Protein AF-A0A559IEJ9-F1 (afdb_monomer_lite)

Sequence (197 aa):
MLEGIHFAYDGVYSVDMGLLNCQVDGGMFEETFLPTRSITEAKISGRDKPYFQSLDVEPLRFGLTFAFEHGYTEKLLRDVARWLYQPYYKPFYTIDNPNRVFYCMAEGDSQLFHNGIKQGYITVTMRCDSPYSYTQKTLKEDMKFDSTKLTKTGAENTFNSGMGSMQNIEIINGAMGVRRKATNWTQYAGQKWSDII

Secondary structure (DSSP, 8-state):
----S-EEETTEEGGGGTEEE---SSSPPP---S--EEEEEE--TT-SSPEEEEEEEPPPEEEEEEEETT---HHHHHHHHHHH--SS-EEEEETT-TT-BEEEEE-S--EEEE-SSS-EEEEEEEEESSSSPBPP----S------------TT-----SSS----SEEEETTEEEE------GGGGTT--GGGT-

Organism: NCBI:txid3020863

Radius of gyration: 35.2 Å; chains: 1; bounding box: 53×67×103 Å

pLDDT: mean 79.32, std 14.13, range [45.34, 94.56]

Structure (mmCIF, N/CA/C/O backbone):
data_AF-A0A559IEJ9-F1
#
_entry.id   AF-A0A559IEJ9-F1
#
loop_
_atom_site.group_PDB
_atom_site.id
_atom_site.type_symbol
_atom_site.label_atom_id
_atom_site.label_alt_id
_atom_site.label_comp_id
_atom_site.label_asym_id
_atom_site.label_entity_id
_atom_site.label_seq_id
_atom_site.pdbx_PDB_ins_code
_atom_site.Cartn_x
_atom_site.Cartn_y
_atom_site.Cartn_z
_atom_site.occupancy
_atom_site.B_iso_or_equiv
_atom_site.auth_seq_id
_atom_site.auth_comp_id
_atom_site.auth_asym_id
_atom_site.auth_atom_id
_atom_site.pdbx_PDB_model_num
ATOM 1 N N . MET A 1 1 ? 4.541 5.839 4.658 1.00 56.75 1 MET A N 1
ATOM 2 C CA . MET A 1 1 ? 4.271 4.679 3.768 1.00 56.75 1 MET A CA 1
ATOM 3 C C . MET A 1 1 ? 4.933 4.847 2.406 1.00 56.75 1 MET A C 1
ATOM 5 O O . MET A 1 1 ? 5.289 3.842 1.813 1.00 56.75 1 MET A O 1
ATOM 9 N N . LEU A 1 2 ? 5.138 6.084 1.938 1.00 61.50 2 LEU A N 1
ATOM 10 C CA . LEU A 1 2 ? 5.776 6.397 0.652 1.00 61.50 2 LEU A CA 1
ATOM 11 C C . LEU A 1 2 ? 7.262 6.790 0.750 1.00 61.50 2 LEU A C 1
ATOM 13 O O . LEU A 1 2 ? 7.882 7.033 -0.275 1.00 61.50 2 LEU A O 1
ATOM 17 N N . GLU A 1 3 ? 7.838 6.837 1.954 1.00 63.69 3 GLU A N 1
ATOM 18 C CA . GLU A 1 3 ? 9.195 7.370 2.188 1.00 63.69 3 GLU A CA 1
ATOM 19 C C . GLU A 1 3 ? 10.324 6.510 1.592 1.00 63.69 3 GLU A C 1
ATOM 21 O O . GLU A 1 3 ? 11.436 7.000 1.414 1.00 63.69 3 GLU A O 1
ATOM 26 N N . GLY A 1 4 ? 10.022 5.260 1.225 1.00 72.25 4 GLY A N 1
ATOM 27 C CA . GLY A 1 4 ? 10.988 4.356 0.612 1.00 72.25 4 GLY A CA 1
ATOM 28 C C . GLY A 1 4 ? 10.990 4.420 -0.901 1.00 72.25 4 GLY A C 1
ATOM 29 O O . GLY A 1 4 ? 9.953 4.235 -1.540 1.00 72.25 4 GLY A O 1
ATOM 30 N N . ILE A 1 5 ? 12.190 4.592 -1.461 1.00 83.31 5 ILE A N 1
ATOM 31 C CA . ILE A 1 5 ? 12.476 4.531 -2.905 1.00 83.31 5 ILE A CA 1
ATOM 32 C C . ILE A 1 5 ? 12.100 3.154 -3.470 1.00 83.31 5 ILE A C 1
ATOM 34 O O . ILE A 1 5 ? 11.669 3.023 -4.617 1.00 83.31 5 ILE A O 1
ATOM 38 N N . HIS A 1 6 ? 12.234 2.118 -2.645 1.00 89.88 6 HIS A N 1
ATOM 39 C CA . HIS A 1 6 ? 11.996 0.739 -3.026 1.00 89.88 6 HIS A CA 1
ATOM 40 C C . HIS A 1 6 ? 10.891 0.112 -2.180 1.00 89.88 6 HIS A C 1
ATOM 42 O O . HIS A 1 6 ? 10.767 0.344 -0.971 1.00 89.88 6 HIS A O 1
ATOM 48 N N . PHE A 1 7 ? 10.108 -0.740 -2.828 1.00 91.00 7 PHE A N 1
ATOM 49 C CA . PHE A 1 7 ? 9.018 -1.478 -2.207 1.00 91.00 7 PHE A CA 1
ATOM 50 C C . PHE A 1 7 ? 9.029 -2.931 -2.663 1.00 91.00 7 PHE A C 1
ATOM 52 O O . PHE A 1 7 ? 9.676 -3.286 -3.646 1.00 91.00 7 PHE A O 1
ATOM 59 N N . ALA A 1 8 ? 8.308 -3.773 -1.938 1.00 91.69 8 ALA A N 1
ATOM 60 C CA . ALA A 1 8 ? 8.045 -5.144 -2.327 1.00 91.69 8 ALA A CA 1
ATOM 61 C C . ALA A 1 8 ? 6.539 -5.351 -2.476 1.00 91.69 8 ALA A C 1
ATOM 63 O O . ALA A 1 8 ? 5.757 -4.873 -1.650 1.00 91.69 8 ALA A O 1
ATOM 64 N N . TYR A 1 9 ? 6.142 -6.075 -3.520 1.00 92.81 9 TYR A N 1
ATOM 65 C CA . TYR A 1 9 ? 4.761 -6.481 -3.764 1.00 92.81 9 TYR A CA 1
ATOM 66 C C . TYR A 1 9 ? 4.720 -7.943 -4.211 1.00 92.81 9 TYR A C 1
ATOM 68 O O . TYR A 1 9 ? 5.500 -8.372 -5.060 1.00 92.81 9 TYR A O 1
ATOM 76 N N . ASP A 1 10 ? 3.841 -8.732 -3.595 1.00 92.44 10 ASP A N 1
ATOM 77 C CA . ASP A 1 10 ? 3.750 -10.184 -3.815 1.00 92.44 10 ASP A CA 1
ATOM 78 C C . ASP A 1 10 ? 5.091 -10.929 -3.632 1.00 92.44 10 ASP A C 1
ATOM 80 O O . ASP A 1 10 ? 5.384 -11.909 -4.311 1.00 92.44 10 ASP A O 1
ATOM 84 N N . GLY A 1 11 ? 5.941 -10.432 -2.726 1.00 89.12 11 GLY A N 1
ATOM 85 C CA . GLY A 1 11 ? 7.267 -10.998 -2.453 1.00 89.12 11 GLY A CA 1
ATOM 86 C 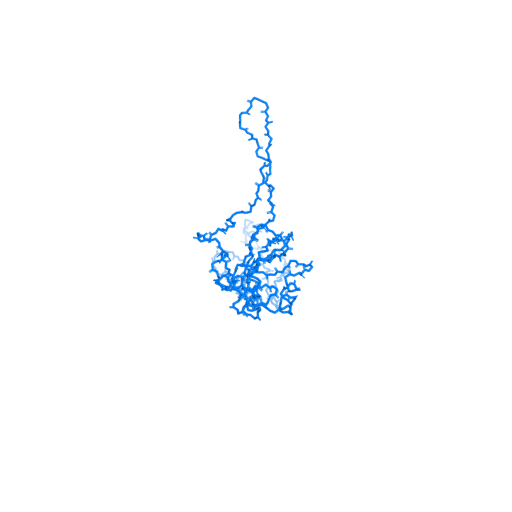C . GLY A 1 11 ? 8.350 -10.670 -3.489 1.00 89.12 11 GLY A C 1
ATOM 87 O O . GLY A 1 11 ? 9.478 -11.124 -3.325 1.00 89.12 11 GLY A O 1
ATOM 88 N N . VAL A 1 12 ? 8.040 -9.877 -4.518 1.00 91.50 12 VAL A N 1
ATOM 89 C CA . VAL A 1 12 ? 9.009 -9.398 -5.516 1.00 91.50 12 VAL A CA 1
ATOM 90 C C . VAL A 1 12 ? 9.398 -7.958 -5.196 1.00 91.50 12 VAL A C 1
ATOM 92 O O . VAL A 1 12 ? 8.537 -7.142 -4.855 1.00 91.50 12 VAL A O 1
ATOM 95 N N . TYR A 1 13 ? 10.686 -7.635 -5.303 1.00 91.56 13 TYR A N 1
ATOM 96 C CA . TYR A 1 13 ? 11.189 -6.289 -5.048 1.00 91.56 13 TYR A CA 1
ATOM 97 C C . TYR A 1 13 ? 11.058 -5.404 -6.289 1.00 91.56 13 TYR A C 1
ATOM 99 O O . TYR A 1 13 ? 11.269 -5.840 -7.418 1.00 91.56 13 TYR A O 1
ATOM 107 N N . SER A 1 14 ? 10.766 -4.120 -6.079 1.00 90.44 14 SER A N 1
ATOM 108 C CA . SER A 1 14 ? 10.659 -3.134 -7.158 1.00 90.44 14 SER A CA 1
ATOM 109 C C . SER A 1 14 ? 11.980 -2.970 -7.921 1.00 90.44 14 SER A C 1
ATOM 111 O O . SER A 1 14 ? 11.962 -2.732 -9.126 1.00 90.44 14 SER A O 1
ATOM 113 N N . VAL A 1 15 ? 13.116 -3.173 -7.242 1.00 90.19 15 VAL A N 1
ATOM 114 C CA . VAL A 1 15 ? 14.472 -3.150 -7.822 1.00 90.19 15 VAL A CA 1
ATOM 115 C C . VAL A 1 15 ? 14.633 -4.205 -8.916 1.00 90.19 15 VAL A C 1
ATOM 117 O O . VAL A 1 15 ? 15.174 -3.901 -9.976 1.00 90.19 15 VAL A O 1
ATOM 120 N N . ASP A 1 16 ? 14.092 -5.410 -8.713 1.00 88.69 16 ASP A N 1
ATOM 121 C CA . ASP A 1 16 ? 14.178 -6.505 -9.691 1.00 88.69 16 ASP A CA 1
ATOM 122 C C . ASP A 1 16 ? 13.414 -6.176 -10.986 1.00 88.69 16 ASP A C 1
ATOM 124 O O . ASP A 1 16 ? 13.728 -6.689 -12.059 1.00 88.69 16 ASP A O 1
ATOM 128 N N . MET A 1 17 ? 12.422 -5.286 -10.888 1.00 86.56 17 MET A N 1
ATOM 129 C CA . MET A 1 17 ? 11.612 -4.791 -12.003 1.00 86.56 17 MET A CA 1
ATOM 130 C C . MET A 1 17 ? 12.124 -3.454 -12.574 1.00 86.56 17 MET A C 1
ATOM 132 O O . MET A 1 17 ? 11.539 -2.938 -13.528 1.00 86.56 17 MET A O 1
ATOM 136 N N . GLY A 1 18 ? 13.196 -2.881 -12.011 1.00 88.19 18 GLY A N 1
ATOM 137 C CA . GLY A 1 18 ? 13.731 -1.571 -12.403 1.00 88.19 18 GLY A CA 1
ATOM 138 C C . GLY A 1 18 ? 12.799 -0.399 -12.071 1.00 88.19 18 GLY A C 1
ATOM 139 O O . GLY A 1 18 ? 12.749 0.582 -12.819 1.00 88.19 18 GLY A O 1
ATOM 140 N N . LEU A 1 19 ? 12.019 -0.528 -10.993 1.00 89.81 19 LEU A N 1
ATOM 141 C CA . LEU A 1 19 ? 11.004 0.432 -10.567 1.00 89.81 19 LEU A CA 1
ATOM 142 C C . LEU A 1 19 ? 11.428 1.194 -9.308 1.00 89.81 19 LEU A C 1
ATOM 144 O O . LEU A 1 19 ? 11.836 0.606 -8.297 1.00 89.81 19 LEU A O 1
ATOM 148 N N . LEU A 1 20 ? 11.221 2.507 -9.355 1.00 88.50 20 LEU A N 1
ATOM 149 C CA . LEU A 1 20 ? 11.443 3.436 -8.255 1.00 88.50 20 LEU A CA 1
ATOM 150 C C . LEU A 1 20 ? 10.112 4.049 -7.841 1.00 88.50 20 LEU A C 1
ATOM 152 O O . LEU A 1 20 ? 9.389 4.581 -8.681 1.00 88.50 20 LEU A O 1
ATOM 156 N N . ASN A 1 21 ? 9.796 3.997 -6.551 1.00 87.88 21 ASN A N 1
ATOM 157 C CA . ASN A 1 21 ? 8.689 4.755 -5.989 1.00 87.88 21 ASN A CA 1
ATOM 158 C C . ASN A 1 21 ? 9.045 6.244 -6.024 1.00 87.88 21 ASN A C 1
ATOM 160 O O . ASN A 1 21 ? 10.111 6.646 -5.553 1.00 87.88 21 ASN A O 1
ATOM 164 N N . CYS A 1 22 ? 8.174 7.054 -6.613 1.00 83.88 22 CYS A N 1
ATOM 165 C CA . CYS A 1 22 ? 8.430 8.472 -6.809 1.00 83.88 22 CYS A CA 1
ATOM 166 C C . CYS A 1 22 ? 7.153 9.288 -6.650 1.00 83.88 22 CYS A C 1
ATOM 168 O O . CYS A 1 22 ? 6.066 8.866 -7.043 1.00 83.88 22 CYS A O 1
ATOM 170 N N . GLN A 1 23 ? 7.310 10.509 -6.155 1.00 79.75 23 GLN A N 1
ATOM 171 C CA . GLN A 1 23 ? 6.268 11.518 -6.198 1.00 79.75 23 GLN A CA 1
ATOM 172 C C . GLN A 1 23 ? 6.561 12.482 -7.345 1.00 79.75 23 GLN A C 1
ATOM 174 O O . GLN A 1 23 ? 7.686 12.955 -7.494 1.00 79.75 23 GLN A O 1
ATOM 179 N N . VAL A 1 24 ? 5.557 12.722 -8.185 1.00 72.81 24 VAL A N 1
ATOM 180 C CA . VAL A 1 24 ? 5.702 13.553 -9.391 1.00 72.81 24 VAL A CA 1
ATOM 181 C C . VAL A 1 24 ? 5.430 15.026 -9.088 1.00 72.81 24 VAL A C 1
ATOM 183 O O . VAL A 1 24 ? 6.019 15.903 -9.717 1.00 72.81 24 VAL A O 1
ATOM 186 N N . ASP A 1 25 ? 4.592 15.305 -8.090 1.00 73.56 25 ASP A N 1
ATOM 187 C CA . ASP A 1 25 ? 4.348 16.666 -7.631 1.00 73.56 25 ASP A CA 1
ATOM 188 C C . ASP A 1 25 ? 5.532 17.165 -6.797 1.00 73.56 25 ASP A C 1
ATOM 190 O O . ASP A 1 25 ? 5.981 16.490 -5.872 1.00 73.56 25 ASP A O 1
ATOM 194 N N . GLY A 1 26 ? 6.032 18.366 -7.108 1.00 61.47 26 GLY A N 1
ATOM 195 C CA . GLY A 1 26 ? 7.193 18.997 -6.457 1.00 61.47 26 GLY A CA 1
ATOM 196 C C . GLY A 1 26 ? 6.955 19.470 -5.015 1.00 61.47 26 GLY A C 1
ATOM 197 O O . GLY A 1 26 ? 7.527 20.476 -4.598 1.00 61.47 26 GLY A O 1
ATOM 198 N N . GLY A 1 27 ? 6.070 18.794 -4.284 1.00 72.56 27 GLY A N 1
ATOM 199 C CA . GLY A 1 27 ? 5.671 19.095 -2.916 1.00 72.56 27 GLY A CA 1
ATOM 200 C C . GLY A 1 27 ? 6.170 18.066 -1.902 1.00 72.56 27 GLY A C 1
ATOM 201 O O . GLY A 1 27 ? 7.054 17.258 -2.170 1.00 72.56 27 GLY A O 1
ATOM 202 N N . MET A 1 28 ? 5.597 18.125 -0.701 1.00 73.06 28 MET A N 1
ATOM 203 C CA . MET A 1 28 ? 5.828 17.129 0.349 1.00 73.06 28 MET A CA 1
ATOM 204 C C . MET A 1 28 ? 5.053 15.841 0.046 1.00 73.06 28 MET A C 1
ATOM 206 O O . MET A 1 28 ? 4.028 15.887 -0.636 1.00 73.06 28 MET A O 1
ATOM 210 N N . PHE A 1 29 ? 5.503 14.715 0.606 1.00 72.06 29 PHE A N 1
ATOM 211 C CA . PHE A 1 29 ? 4.780 13.444 0.540 1.0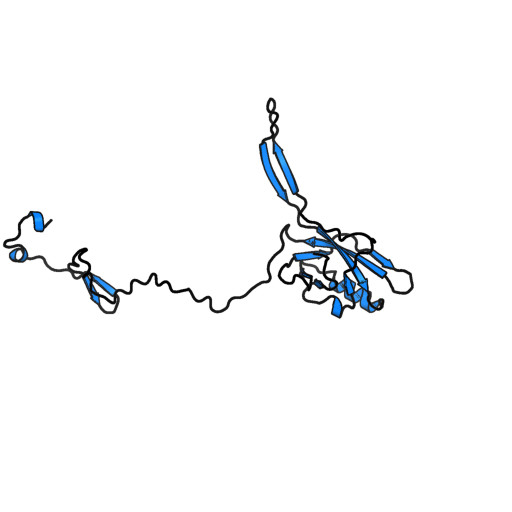0 72.06 29 PHE A CA 1
ATOM 212 C C . PHE A 1 29 ? 3.380 13.570 1.132 1.00 72.06 29 PHE A C 1
ATOM 214 O O . PHE A 1 29 ? 3.214 13.869 2.314 1.00 72.06 29 PHE A O 1
ATOM 221 N N . GLU A 1 30 ? 2.378 13.329 0.291 1.00 72.38 30 GLU A N 1
ATOM 222 C CA . GLU A 1 30 ? 0.990 13.210 0.711 1.00 72.38 30 GLU A CA 1
ATOM 223 C C . GLU A 1 30 ? 0.673 11.730 0.918 1.00 72.38 30 GLU A C 1
ATOM 225 O O . GLU A 1 30 ? 0.844 10.906 0.019 1.00 72.38 30 GLU A O 1
ATOM 230 N N . GLU A 1 31 ? 0.232 11.377 2.123 1.00 76.56 31 GLU A N 1
ATOM 231 C CA . GLU A 1 31 ? -0.162 10.012 2.446 1.00 76.56 31 GLU A CA 1
ATOM 232 C C . GLU A 1 31 ? -1.477 9.960 3.218 1.00 76.56 31 GLU A C 1
ATOM 234 O O . GLU A 1 31 ? -1.814 10.838 4.016 1.00 76.56 31 GLU A O 1
ATOM 239 N N . THR A 1 32 ? -2.227 8.882 3.000 1.00 78.44 32 THR A N 1
ATOM 240 C CA . THR A 1 32 ? -3.460 8.616 3.736 1.00 78.44 32 THR A CA 1
ATOM 241 C C . THR A 1 32 ? -3.126 8.233 5.179 1.00 78.44 32 THR A C 1
ATOM 243 O O . THR A 1 32 ? -2.692 7.115 5.456 1.00 78.44 32 THR A O 1
ATOM 246 N N . PHE A 1 33 ?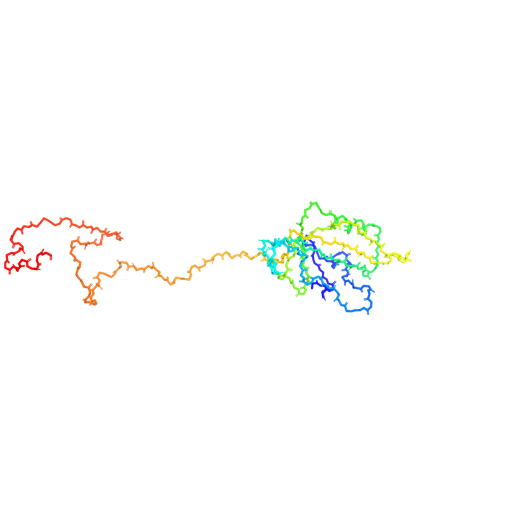 -3.339 9.166 6.111 1.00 78.62 33 PHE A N 1
ATOM 247 C CA . PHE A 1 33 ? -3.043 8.955 7.532 1.00 78.62 33 PHE A CA 1
ATOM 248 C C . PHE A 1 33 ? -4.070 8.053 8.234 1.00 78.62 33 PHE A C 1
ATOM 250 O O . PHE A 1 33 ? -3.708 7.211 9.056 1.00 78.62 33 PHE A O 1
ATOM 257 N N . LEU A 1 34 ? -5.356 8.216 7.906 1.00 83.62 34 LEU A N 1
ATOM 258 C CA . LEU A 1 34 ? -6.455 7.433 8.469 1.00 83.62 34 LEU A CA 1
ATOM 259 C C . LEU A 1 34 ? -7.374 6.909 7.361 1.00 83.62 34 LEU A C 1
ATOM 261 O O . LEU A 1 34 ? -7.584 7.608 6.370 1.00 83.62 34 LEU A O 1
ATOM 265 N N . PRO A 1 35 ? -7.953 5.710 7.541 1.00 85.12 35 PRO A N 1
ATOM 266 C CA . PRO A 1 35 ? -8.975 5.197 6.641 1.00 85.12 35 PRO A CA 1
ATOM 267 C C . PRO A 1 35 ? -10.228 6.079 6.694 1.00 85.12 35 PRO A C 1
ATOM 269 O O . PRO A 1 35 ? -10.570 6.648 7.740 1.00 85.12 35 PRO A O 1
ATOM 272 N N . THR A 1 36 ? -10.939 6.154 5.572 1.00 86.56 36 THR A N 1
ATOM 273 C CA . THR A 1 36 ? -12.243 6.815 5.498 1.00 86.56 36 THR A CA 1
ATOM 274 C C . THR A 1 36 ? -13.220 6.121 6.441 1.00 86.56 36 THR A C 1
ATOM 276 O O . THR A 1 36 ? -13.328 4.894 6.459 1.00 86.56 36 THR A O 1
ATOM 279 N N . ARG A 1 37 ? -13.929 6.908 7.252 1.00 89.56 37 ARG A N 1
ATOM 280 C CA . ARG A 1 37 ? -14.923 6.403 8.199 1.00 89.56 37 ARG A CA 1
ATOM 281 C C . ARG A 1 37 ? -16.161 7.288 8.195 1.00 89.56 37 ARG A C 1
ATOM 283 O O . ARG A 1 37 ? -16.034 8.510 8.275 1.00 89.56 37 ARG A O 1
ATOM 290 N N . SER A 1 38 ? -17.338 6.681 8.143 1.00 90.56 38 SER A N 1
ATOM 291 C CA . SER A 1 38 ? -18.619 7.362 8.323 1.00 90.56 38 SER A CA 1
ATOM 292 C C . SER A 1 38 ? -19.174 7.082 9.712 1.00 90.56 38 SER A C 1
ATOM 294 O O . SER A 1 38 ? -19.106 5.963 10.221 1.00 90.56 38 SER A O 1
ATOM 296 N N . ILE A 1 39 ? -19.702 8.128 10.344 1.00 92.00 39 ILE A N 1
ATOM 297 C CA . ILE A 1 39 ? -20.326 8.039 11.661 1.00 92.00 39 ILE A CA 1
ATOM 298 C C . ILE A 1 39 ? -21.828 7.900 11.451 1.00 92.00 39 ILE A C 1
ATOM 300 O O . ILE A 1 39 ? -22.451 8.759 10.826 1.00 92.00 39 ILE A O 1
ATOM 304 N N . THR A 1 40 ? -22.401 6.841 12.004 1.00 91.12 40 THR A N 1
ATOM 305 C CA . THR A 1 40 ? -23.841 6.607 11.981 1.00 91.12 40 THR A CA 1
ATOM 306 C C . THR A 1 40 ? -24.416 7.069 13.315 1.00 91.12 40 THR A C 1
ATOM 308 O O . THR A 1 40 ? -24.077 6.536 14.376 1.00 91.12 40 THR A O 1
ATOM 311 N N . GLU A 1 41 ? -25.262 8.101 13.278 1.00 93.88 41 GLU A N 1
ATOM 312 C CA . GLU A 1 41 ? -25.850 8.725 14.467 1.00 93.88 41 GLU A CA 1
ATOM 313 C C . GLU A 1 41 ? -27.365 8.896 14.330 1.00 93.88 41 GLU A C 1
ATOM 315 O O . GLU A 1 41 ? -27.884 9.191 13.254 1.00 93.88 41 GLU A O 1
ATOM 320 N N . ALA A 1 42 ? -28.081 8.780 15.450 1.00 91.56 42 ALA A N 1
ATOM 321 C CA . ALA A 1 42 ? -29.509 9.069 15.523 1.00 91.56 42 ALA A CA 1
ATOM 322 C C . ALA A 1 42 ? -29.772 10.388 16.253 1.00 91.56 42 ALA A C 1
ATOM 324 O O . ALA A 1 42 ? -29.388 10.574 17.413 1.00 91.56 42 ALA A O 1
ATOM 325 N N . LYS A 1 43 ? -30.493 11.296 15.588 1.00 91.88 43 LYS A N 1
ATOM 326 C CA . LYS A 1 43 ? -30.978 12.546 16.178 1.00 91.88 43 LYS A CA 1
ATOM 327 C C . LYS A 1 43 ? -32.437 12.393 16.609 1.00 91.88 43 LYS A C 1
ATOM 329 O O . LYS A 1 43 ? -33.273 11.951 15.828 1.00 91.88 43 LYS A O 1
ATOM 334 N N . ILE A 1 44 ? -32.737 12.781 17.847 1.00 91.00 44 ILE A N 1
ATOM 335 C CA . ILE A 1 44 ? -34.093 12.760 18.414 1.00 91.00 44 ILE A CA 1
ATOM 336 C C . ILE A 1 44 ? -34.576 14.204 18.574 1.00 91.00 44 ILE A C 1
ATOM 338 O O . ILE A 1 44 ? -33.797 15.085 18.943 1.00 91.00 44 ILE A O 1
ATOM 342 N N . SER A 1 45 ? -35.857 14.453 18.291 1.00 88.44 45 SER A N 1
ATOM 343 C CA . SER A 1 45 ? -36.461 15.780 18.452 1.00 88.44 45 SER A CA 1
ATOM 344 C C . SER A 1 45 ? -36.374 16.261 19.905 1.00 88.44 45 SER A C 1
ATOM 346 O O . SER A 1 45 ? -36.586 15.487 20.836 1.00 88.44 45 SER A O 1
ATOM 348 N N . GLY A 1 46 ? -36.046 17.539 20.097 1.00 88.94 46 GLY A N 1
ATOM 349 C CA . GLY A 1 46 ? -35.874 18.150 21.420 1.00 88.94 46 GLY A CA 1
ATOM 350 C C . GLY A 1 46 ? -34.498 17.945 22.062 1.00 88.94 46 GLY A C 1
ATOM 351 O O . GLY A 1 46 ? -34.280 18.426 23.172 1.00 88.94 46 GLY A O 1
ATOM 352 N N . ARG A 1 47 ? -33.556 17.269 21.388 1.00 86.06 47 ARG A N 1
ATOM 353 C CA . ARG A 1 47 ? -32.175 17.119 21.863 1.00 86.06 47 ARG A CA 1
ATOM 354 C C . ARG A 1 47 ? -31.173 17.556 20.799 1.00 86.06 47 ARG A C 1
ATOM 356 O O . ARG A 1 47 ? -31.152 17.018 19.695 1.00 86.06 47 ARG A O 1
ATOM 363 N N . ASP A 1 48 ? -30.287 18.473 21.173 1.00 89.56 48 ASP A N 1
ATOM 364 C CA . ASP A 1 48 ? -29.269 18.995 20.255 1.00 89.56 48 ASP A CA 1
ATOM 365 C C . ASP A 1 48 ? -28.116 18.015 20.023 1.00 89.56 48 ASP A C 1
ATOM 367 O O . ASP A 1 48 ? -27.545 17.982 18.934 1.00 89.56 48 ASP A O 1
ATOM 371 N N . LYS A 1 49 ? -27.795 17.176 21.020 1.00 92.62 49 LYS A N 1
ATOM 372 C CA . LYS A 1 49 ? -26.730 16.171 20.920 1.00 92.62 49 LYS A CA 1
ATOM 373 C C . LYS A 1 49 ? -27.264 14.840 20.360 1.00 92.62 49 LYS A C 1
ATOM 375 O O . LYS A 1 49 ? -28.069 14.194 21.047 1.00 92.62 49 LYS A O 1
ATOM 380 N N . PRO A 1 50 ? -26.805 14.403 19.173 1.00 91.19 50 PRO A N 1
ATOM 381 C CA . PRO A 1 50 ? -27.177 13.113 18.601 1.00 91.19 50 PRO A CA 1
ATOM 382 C C . PRO A 1 50 ? -26.581 11.940 19.397 1.00 91.19 50 PRO A C 1
ATOM 384 O O . PRO A 1 50 ? -25.642 12.097 20.184 1.00 91.19 50 PRO A O 1
ATOM 387 N N . TYR A 1 51 ? -27.166 10.755 19.223 1.00 91.62 51 TYR A N 1
ATOM 388 C CA . TYR A 1 51 ? -26.675 9.506 19.798 1.00 91.62 51 TYR A CA 1
ATOM 389 C C . TYR A 1 51 ? -25.818 8.767 18.772 1.00 91.62 51 TYR A C 1
ATOM 391 O O . TYR A 1 51 ? -26.314 8.392 17.710 1.00 91.62 51 TYR A O 1
ATOM 399 N N . PHE A 1 52 ? -24.554 8.527 19.117 1.00 94.12 52 PHE A N 1
ATOM 400 C CA . PHE A 1 52 ? -23.654 7.677 18.342 1.00 94.12 52 PHE A CA 1
ATOM 401 C C . PHE A 1 52 ? -24.182 6.237 18.305 1.00 94.12 52 PHE A C 1
ATOM 403 O O . PHE A 1 52 ? -24.485 5.674 19.359 1.00 94.12 52 PHE A O 1
ATOM 410 N N . GLN A 1 53 ? -24.291 5.654 17.110 1.00 92.12 53 GLN A N 1
ATOM 411 C CA . GLN A 1 53 ? -24.716 4.265 16.926 1.00 92.12 53 GLN A CA 1
ATOM 412 C C . GLN A 1 53 ? -23.543 3.378 16.522 1.00 92.12 53 GLN A C 1
ATOM 414 O O . GLN A 1 53 ? -23.235 2.410 17.216 1.00 92.12 53 GLN A O 1
ATOM 419 N N . SER A 1 54 ? -22.882 3.707 15.413 1.00 90.94 54 SER A N 1
ATOM 420 C CA . SER A 1 54 ? -21.785 2.907 14.877 1.00 90.94 54 SER A CA 1
ATOM 421 C C . SER A 1 54 ? -20.802 3.749 14.072 1.00 90.94 54 SER A C 1
ATOM 423 O O . SER A 1 54 ? -21.057 4.904 13.721 1.00 90.94 54 SER A O 1
ATOM 425 N N . LEU A 1 55 ? -19.647 3.144 13.807 1.00 90.88 55 LEU A N 1
ATOM 426 C CA . LEU A 1 55 ? -18.628 3.666 12.915 1.00 90.88 55 LEU A CA 1
ATOM 427 C C . LEU A 1 55 ? -18.444 2.662 11.781 1.00 90.88 55 LEU A C 1
ATOM 429 O O . LEU A 1 55 ? -18.009 1.538 12.031 1.00 90.88 55 LEU A O 1
ATOM 433 N N . ASP A 1 56 ? -18.732 3.084 10.559 1.00 90.69 56 ASP A N 1
ATOM 434 C CA . ASP A 1 56 ? -18.471 2.281 9.372 1.00 90.69 56 ASP A CA 1
ATOM 435 C C . ASP A 1 56 ? -17.120 2.713 8.806 1.00 90.69 56 ASP A C 1
ATOM 437 O O . ASP A 1 56 ? -16.900 3.889 8.512 1.00 90.69 56 ASP A O 1
ATOM 441 N N . VAL A 1 57 ? -16.178 1.773 8.731 1.00 90.12 57 VAL A N 1
ATOM 442 C CA . VAL A 1 57 ? -14.800 2.039 8.308 1.00 90.12 57 VAL A CA 1
ATOM 443 C C . VAL A 1 57 ? -14.566 1.371 6.965 1.00 90.12 57 VAL A C 1
ATOM 445 O O . VAL A 1 57 ? -14.718 0.156 6.833 1.00 90.12 57 VAL A O 1
ATOM 448 N N . GLU A 1 58 ? -14.179 2.162 5.973 1.00 90.56 58 GLU A N 1
ATOM 449 C CA . GLU A 1 58 ? -13.841 1.648 4.654 1.00 90.56 58 GLU A CA 1
ATOM 450 C C . GLU A 1 58 ? -12.413 1.081 4.636 1.00 90.56 58 GLU A C 1
ATOM 452 O O . GLU A 1 58 ? -11.541 1.552 5.377 1.00 90.56 58 GLU A O 1
ATOM 457 N N . PRO A 1 59 ? -12.133 0.079 3.782 1.00 91.44 59 PRO A N 1
ATOM 458 C CA . PRO A 1 59 ? -10.774 -0.402 3.594 1.00 91.44 59 PRO A CA 1
ATOM 459 C C . PRO A 1 59 ? -9.853 0.722 3.117 1.00 91.44 59 PRO A C 1
ATOM 461 O O . PRO A 1 59 ? -10.250 1.559 2.302 1.00 91.44 59 PRO A O 1
ATOM 464 N N . LEU A 1 60 ? -8.614 0.721 3.609 1.00 91.50 60 LEU A N 1
ATOM 465 C CA . LEU A 1 60 ? -7.636 1.747 3.265 1.00 91.50 60 LEU A CA 1
ATOM 466 C C . LEU A 1 60 ? -7.362 1.729 1.755 1.00 91.50 60 LEU A C 1
ATOM 468 O O . LEU A 1 60 ? -7.188 0.666 1.161 1.00 91.50 60 LEU A O 1
ATOM 472 N N . ARG A 1 61 ? -7.297 2.908 1.137 1.00 91.00 61 ARG A N 1
ATOM 473 C CA . ARG A 1 61 ? -6.881 3.077 -0.259 1.00 91.00 61 ARG A CA 1
ATOM 474 C C . ARG A 1 61 ? -5.764 4.098 -0.307 1.00 91.00 61 ARG A C 1
ATOM 476 O O . ARG A 1 61 ? -5.841 5.105 0.391 1.00 91.00 61 ARG A O 1
ATOM 483 N N . PHE A 1 62 ? -4.747 3.839 -1.113 1.00 88.94 62 PHE A N 1
ATOM 484 C CA . PHE A 1 62 ? -3.644 4.772 -1.311 1.00 88.94 62 PHE A CA 1
ATOM 485 C C . PHE A 1 62 ? -3.174 4.739 -2.764 1.00 88.94 62 PHE A C 1
ATOM 487 O O . PHE A 1 62 ? -3.219 3.699 -3.425 1.00 88.94 62 PHE A O 1
ATOM 494 N N . GLY A 1 63 ? -2.739 5.892 -3.265 1.00 88.50 63 GLY A N 1
ATOM 495 C CA . GLY A 1 63 ? -2.087 5.998 -4.564 1.00 88.50 63 GLY A CA 1
ATOM 496 C C . GLY A 1 63 ? -0.624 5.585 -4.456 1.00 88.50 63 GLY A C 1
ATOM 497 O O . GLY A 1 63 ? 0.073 5.996 -3.530 1.00 88.50 63 GLY A O 1
ATOM 498 N N . LEU A 1 64 ? -0.162 4.776 -5.401 1.00 88.56 64 LEU A N 1
ATOM 499 C CA . LEU A 1 64 ? 1.243 4.457 -5.589 1.00 88.56 64 LEU A CA 1
ATOM 500 C C . LEU A 1 64 ? 1.668 4.968 -6.963 1.00 88.56 64 LEU A C 1
ATOM 502 O O . LEU A 1 64 ? 1.049 4.630 -7.975 1.00 88.56 64 LEU A O 1
ATOM 506 N N . THR A 1 65 ? 2.739 5.753 -6.987 1.00 89.50 65 THR A N 1
ATOM 507 C CA . THR A 1 65 ? 3.331 6.256 -8.224 1.00 89.50 65 THR A CA 1
ATOM 508 C C . THR A 1 65 ? 4.762 5.762 -8.323 1.00 89.50 65 THR A C 1
ATOM 510 O O . THR A 1 65 ? 5.551 5.916 -7.395 1.00 89.50 65 THR A O 1
ATOM 513 N N . PHE A 1 66 ? 5.107 5.139 -9.444 1.00 89.62 66 PHE A N 1
ATOM 514 C CA . PHE A 1 66 ? 6.448 4.611 -9.661 1.00 89.62 66 PHE A CA 1
ATOM 515 C C . PHE A 1 66 ? 6.930 4.861 -11.085 1.00 89.62 66 PHE A C 1
ATOM 517 O O . PHE A 1 66 ? 6.159 4.809 -12.043 1.00 89.62 66 PHE A O 1
ATOM 524 N N . ALA A 1 67 ? 8.223 5.126 -11.221 1.00 90.44 67 ALA A N 1
ATOM 525 C CA . ALA A 1 67 ? 8.898 5.382 -12.484 1.00 90.44 67 ALA A CA 1
ATOM 526 C C . ALA A 1 67 ? 9.912 4.280 -12.799 1.00 90.44 67 ALA A C 1
ATOM 528 O O . ALA A 1 67 ? 10.406 3.587 -11.910 1.00 90.44 67 ALA A O 1
ATOM 529 N N . PHE A 1 68 ? 10.234 4.139 -14.083 1.00 90.25 68 PHE A N 1
ATOM 530 C CA . PHE A 1 68 ? 11.285 3.232 -14.539 1.00 90.25 68 PHE A CA 1
ATOM 531 C C . PHE A 1 68 ? 12.649 3.920 -14.469 1.00 90.25 68 PHE A C 1
ATOM 533 O O . PHE A 1 68 ? 12.830 4.976 -15.074 1.00 90.25 68 PHE A O 1
ATOM 540 N N . GLU A 1 69 ? 13.622 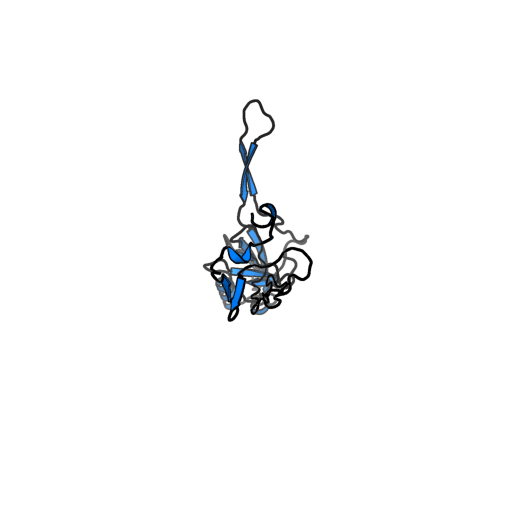3.300 -13.802 1.00 87.06 69 GLU A N 1
ATOM 541 C CA . GLU A 1 69 ? 14.959 3.881 -13.600 1.00 87.06 69 GLU A CA 1
ATOM 542 C C . GLU A 1 69 ? 15.731 4.080 -14.917 1.00 87.06 69 GLU A C 1
ATOM 544 O O . GLU A 1 69 ? 16.373 5.107 -15.137 1.00 87.06 69 GLU A O 1
ATOM 549 N N . HIS A 1 70 ? 15.643 3.109 -15.828 1.00 86.75 70 HIS A N 1
ATOM 550 C CA . HIS A 1 70 ? 16.374 3.107 -17.102 1.00 86.75 70 HIS A CA 1
ATOM 551 C C . HIS A 1 70 ? 15.442 3.120 -18.325 1.00 86.75 70 HIS A C 1
ATOM 553 O O . HIS A 1 70 ? 15.823 2.703 -19.420 1.00 86.75 70 HIS A O 1
ATOM 559 N N . GLY A 1 71 ? 14.208 3.606 -18.147 1.00 84.88 71 GLY A N 1
ATOM 560 C CA . GLY A 1 71 ? 13.142 3.491 -19.145 1.00 84.88 71 GLY A CA 1
ATOM 561 C C . GLY A 1 71 ? 12.571 2.071 -19.244 1.00 84.88 71 GLY A C 1
ATOM 562 O O . GLY A 1 71 ? 13.000 1.158 -18.540 1.00 84.88 71 GLY A O 1
ATOM 563 N N . TYR A 1 72 ? 11.572 1.879 -20.106 1.00 85.44 72 TYR A N 1
ATOM 564 C CA . TYR A 1 72 ? 10.875 0.597 -20.239 1.00 85.44 72 TYR A CA 1
ATOM 565 C C . TYR A 1 72 ? 10.892 0.043 -21.663 1.00 85.44 72 TYR A C 1
ATOM 567 O O . TYR A 1 72 ? 10.859 0.755 -22.663 1.00 85.44 72 TYR A O 1
ATOM 575 N N . THR A 1 73 ? 10.889 -1.282 -21.765 1.00 89.62 73 THR A N 1
ATOM 576 C CA . THR A 1 73 ? 10.570 -1.993 -23.012 1.00 89.62 73 THR A CA 1
ATOM 577 C C . THR A 1 73 ? 9.129 -2.491 -22.936 1.00 89.62 73 THR A C 1
ATOM 579 O O . THR A 1 73 ? 8.637 -2.756 -21.845 1.00 89.62 73 THR A O 1
ATOM 582 N N . GLU A 1 74 ? 8.448 -2.680 -24.069 1.00 87.75 74 GLU A N 1
ATOM 583 C CA . GLU A 1 74 ? 7.076 -3.228 -24.096 1.00 87.75 74 GLU A CA 1
ATOM 584 C C . GLU A 1 74 ? 6.951 -4.563 -23.348 1.00 87.75 74 GLU A C 1
ATOM 586 O O . GLU A 1 74 ? 5.949 -4.817 -22.683 1.00 87.75 74 GLU A O 1
ATOM 591 N N . LYS A 1 75 ? 7.996 -5.398 -23.413 1.00 90.94 75 LYS A N 1
ATOM 592 C CA . LYS A 1 75 ? 8.082 -6.643 -22.647 1.00 90.94 75 LYS A CA 1
ATOM 593 C C . LYS A 1 75 ? 8.070 -6.377 -21.137 1.00 90.94 75 LYS A C 1
ATOM 595 O O . LYS A 1 75 ? 7.210 -6.911 -20.452 1.00 90.94 75 LYS A O 1
ATOM 600 N N . LEU A 1 76 ? 8.958 -5.501 -20.657 1.00 89.69 76 LEU A N 1
ATOM 601 C CA . LEU A 1 76 ? 9.036 -5.119 -19.243 1.00 89.69 76 LEU A CA 1
ATOM 602 C C . LEU A 1 76 ? 7.712 -4.516 -18.761 1.00 89.69 76 LEU A C 1
ATOM 604 O O . LEU A 1 76 ? 7.215 -4.886 -17.708 1.00 89.69 76 LEU A O 1
ATOM 608 N N . LEU A 1 77 ? 7.106 -3.637 -19.561 1.00 90.12 77 LEU A N 1
ATOM 609 C CA . LEU A 1 77 ? 5.820 -3.025 -19.235 1.00 90.12 77 LEU A CA 1
ATOM 610 C C . LEU A 1 77 ? 4.720 -4.082 -19.069 1.00 90.12 77 LEU A C 1
ATOM 612 O O . LEU A 1 77 ? 3.937 -4.018 -18.125 1.00 90.12 77 LEU A O 1
ATOM 616 N N . ARG A 1 78 ? 4.673 -5.077 -19.962 1.00 91.06 78 ARG A N 1
ATOM 617 C CA . ARG A 1 78 ? 3.722 -6.190 -19.866 1.00 91.06 78 ARG A CA 1
ATOM 618 C C . ARG A 1 78 ? 4.006 -7.088 -18.660 1.00 91.06 78 AR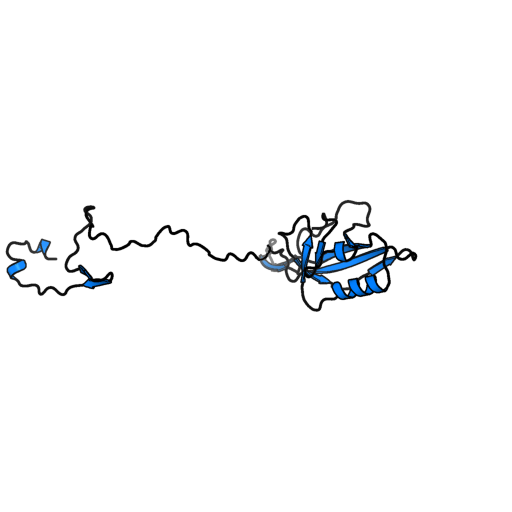G A C 1
ATOM 620 O O . ARG A 1 78 ? 3.055 -7.557 -18.038 1.00 91.06 78 ARG A O 1
ATOM 627 N N . ASP A 1 79 ? 5.273 -7.316 -18.335 1.00 92.31 79 ASP A N 1
ATOM 628 C CA . ASP A 1 79 ? 5.678 -8.108 -17.171 1.00 92.31 79 ASP A CA 1
ATOM 629 C C . ASP A 1 79 ? 5.277 -7.400 -15.864 1.00 92.31 79 ASP A C 1
ATOM 631 O O . ASP A 1 79 ? 4.647 -8.018 -15.006 1.00 92.31 79 ASP A O 1
ATOM 635 N N . VAL A 1 80 ? 5.509 -6.086 -15.760 1.00 91.19 80 VAL A N 1
ATOM 636 C CA . VAL A 1 80 ? 5.064 -5.249 -14.631 1.00 91.19 80 VAL A CA 1
ATOM 637 C C . VAL A 1 80 ? 3.539 -5.213 -14.532 1.00 91.19 80 VAL A C 1
ATOM 639 O O . VAL A 1 80 ? 2.992 -5.408 -13.449 1.00 91.19 80 VAL A O 1
ATOM 642 N N . ALA A 1 81 ? 2.831 -5.033 -15.650 1.00 91.06 81 ALA A N 1
ATOM 643 C CA . ALA A 1 81 ? 1.369 -5.055 -15.663 1.00 91.06 81 ALA A CA 1
ATOM 644 C C . ALA A 1 81 ? 0.816 -6.403 -15.176 1.00 91.06 81 ALA A C 1
ATOM 646 O O . ALA A 1 81 ? -0.125 -6.436 -14.389 1.00 91.06 81 ALA A O 1
ATOM 647 N N . ARG A 1 82 ? 1.424 -7.522 -15.592 1.00 91.69 82 ARG A N 1
ATOM 648 C CA . ARG A 1 82 ? 1.049 -8.862 -15.119 1.00 91.69 82 ARG A CA 1
ATOM 649 C C . ARG A 1 82 ? 1.366 -9.060 -13.639 1.00 91.69 82 ARG A C 1
ATOM 651 O O . ARG A 1 82 ? 0.606 -9.728 -12.950 1.00 91.69 82 ARG A O 1
ATOM 658 N N . TRP A 1 83 ? 2.477 -8.513 -13.159 1.00 92.31 83 TRP A N 1
ATOM 659 C CA . TRP A 1 83 ? 2.857 -8.597 -11.754 1.00 92.31 83 TRP A CA 1
ATOM 660 C C . TRP A 1 83 ? 1.899 -7.814 -10.849 1.00 92.31 83 TRP A C 1
ATOM 662 O O . TRP A 1 83 ? 1.499 -8.334 -9.812 1.00 92.31 83 TRP A O 1
ATOM 672 N N . LEU A 1 84 ? 1.467 -6.621 -11.262 1.00 90.88 84 LEU A N 1
ATOM 673 C CA . LEU A 1 84 ? 0.498 -5.810 -10.515 1.00 90.88 84 LEU A CA 1
ATOM 674 C C . LEU A 1 84 ? -0.935 -6.347 -10.617 1.00 90.88 84 LEU A C 1
ATOM 676 O O . LEU A 1 84 ? -1.716 -6.216 -9.676 1.00 90.88 84 LEU A O 1
ATOM 680 N N . TYR A 1 85 ? -1.287 -6.967 -11.746 1.00 91.12 85 TYR A N 1
ATOM 681 C CA . TYR A 1 85 ? -2.604 -7.554 -11.968 1.00 91.12 85 TYR A CA 1
ATOM 682 C C . TYR A 1 85 ? -2.727 -8.930 -11.296 1.00 91.12 85 TYR A C 1
ATOM 684 O O . TYR A 1 85 ? -2.596 -9.977 -11.933 1.00 91.12 85 TYR A O 1
ATOM 692 N N . GLN A 1 86 ? -2.984 -8.921 -9.987 1.00 91.94 86 GLN A N 1
ATOM 693 C CA . GLN A 1 86 ? -3.195 -10.125 -9.183 1.00 91.94 86 GLN A CA 1
ATOM 694 C C . GLN A 1 86 ? -4.684 -10.354 -8.874 1.00 91.94 86 GLN A C 1
ATOM 696 O O . GLN A 1 86 ? -5.406 -9.398 -8.599 1.00 91.94 86 GLN A O 1
ATOM 701 N N . PRO A 1 87 ? -5.160 -11.616 -8.851 1.00 90.94 87 PRO A N 1
ATOM 702 C CA . PRO A 1 87 ? -6.561 -11.934 -8.553 1.00 90.94 87 PRO A CA 1
ATOM 703 C C . PRO A 1 87 ? -6.924 -11.849 -7.059 1.00 90.94 87 PRO A C 1
ATOM 705 O O . PRO A 1 87 ? -8.099 -11.938 -6.713 1.00 90.94 87 PRO A O 1
ATOM 708 N N . TYR A 1 88 ? -5.936 -11.712 -6.167 1.00 93.69 88 TYR A N 1
ATOM 709 C CA . TYR A 1 88 ? -6.122 -11.696 -4.713 1.00 93.69 88 TYR A CA 1
ATOM 710 C C . TYR A 1 88 ? -5.245 -10.628 -4.057 1.00 93.69 88 TYR A C 1
ATOM 712 O O . TYR A 1 88 ? -4.206 -10.263 -4.604 1.00 93.69 88 TYR A O 1
ATOM 720 N N . TYR A 1 89 ? -5.626 -10.193 -2.852 1.00 94.12 89 TYR A N 1
ATOM 721 C CA . TYR A 1 89 ? -4.827 -9.283 -2.031 1.00 94.12 89 TYR A CA 1
ATOM 722 C C . TYR A 1 89 ? -3.449 -9.878 -1.734 1.00 94.12 89 TYR A C 1
ATOM 724 O O . TYR A 1 89 ? -3.340 -10.971 -1.170 1.00 94.12 89 TYR A O 1
ATOM 732 N N . LYS A 1 90 ? -2.396 -9.148 -2.106 1.00 94.56 90 LYS A N 1
ATOM 733 C CA . LYS A 1 90 ? -1.003 -9.556 -1.911 1.00 94.56 90 LYS A CA 1
ATOM 734 C C . LYS A 1 90 ? -0.302 -8.634 -0.918 1.00 94.56 90 LYS A C 1
ATOM 736 O O . LYS A 1 90 ? -0.692 -7.473 -0.788 1.00 94.56 90 LYS A O 1
ATOM 741 N N . PRO A 1 91 ? 0.714 -9.137 -0.197 1.00 93.31 91 PRO A N 1
ATOM 742 C CA . PRO A 1 91 ? 1.461 -8.319 0.741 1.00 93.31 91 PRO A CA 1
ATOM 743 C C . PRO A 1 91 ? 2.268 -7.245 0.002 1.00 93.31 91 PRO A C 1
ATOM 745 O O . PRO A 1 91 ? 2.956 -7.527 -0.979 1.00 93.31 91 PRO A O 1
ATOM 748 N N . PHE A 1 92 ? 2.202 -6.034 0.534 1.00 92.19 92 PHE A N 1
ATOM 749 C CA . PHE A 1 92 ? 2.945 -4.850 0.144 1.00 92.19 92 PHE A CA 1
ATOM 750 C C . PHE A 1 92 ? 3.642 -4.272 1.372 1.00 92.19 92 PHE A C 1
ATOM 752 O O . PHE A 1 92 ? 3.023 -4.110 2.427 1.00 92.19 92 PHE A O 1
ATOM 759 N N . TYR A 1 93 ? 4.917 -3.932 1.237 1.00 90.88 93 TYR A N 1
ATOM 760 C CA . TYR A 1 93 ? 5.668 -3.202 2.256 1.00 90.88 93 TYR A CA 1
ATOM 761 C C . TYR A 1 93 ? 6.797 -2.406 1.605 1.00 90.88 93 TYR A C 1
ATOM 763 O O . TYR A 1 93 ? 7.290 -2.757 0.532 1.00 90.88 93 TYR A O 1
ATOM 771 N N . THR A 1 94 ? 7.228 -1.331 2.260 1.00 88.38 94 THR A N 1
ATOM 772 C CA . THR A 1 94 ? 8.427 -0.595 1.850 1.00 88.38 94 THR A CA 1
ATOM 773 C C . THR A 1 94 ? 9.664 -1.162 2.525 1.00 88.38 94 THR A C 1
ATOM 775 O O . THR A 1 94 ? 9.584 -1.704 3.630 1.00 88.38 94 THR A O 1
ATOM 778 N N . ILE A 1 95 ? 10.820 -1.035 1.869 1.00 87.19 95 ILE A N 1
ATOM 779 C CA . ILE A 1 95 ? 12.083 -1.554 2.415 1.00 87.19 95 ILE A CA 1
ATOM 780 C C . ILE A 1 95 ? 12.451 -0.861 3.734 1.00 87.19 95 ILE A C 1
ATOM 782 O O . ILE A 1 95 ? 12.954 -1.522 4.637 1.00 87.19 95 ILE A O 1
ATOM 786 N N . ASP A 1 96 ? 12.122 0.423 3.889 1.00 85.44 96 ASP A N 1
ATOM 787 C CA . ASP A 1 96 ? 12.415 1.174 5.117 1.00 85.44 96 ASP A CA 1
ATOM 788 C C . ASP A 1 96 ? 11.569 0.728 6.312 1.00 85.44 96 ASP A C 1
ATOM 790 O O . ASP A 1 96 ? 11.978 0.867 7.462 1.00 85.44 96 ASP A O 1
ATOM 794 N N . ASN A 1 97 ? 10.377 0.184 6.054 1.00 84.88 97 ASN A N 1
ATOM 795 C CA . ASN A 1 97 ? 9.440 -0.244 7.087 1.00 84.88 97 ASN A CA 1
ATOM 796 C C . ASN A 1 97 ? 8.915 -1.659 6.799 1.00 84.88 97 ASN A C 1
ATOM 798 O O . ASN A 1 97 ? 7.713 -1.848 6.590 1.00 84.88 97 ASN A O 1
ATOM 802 N N . PRO A 1 98 ? 9.783 -2.687 6.856 1.00 84.12 98 PRO A N 1
ATOM 803 C CA . PRO A 1 98 ? 9.412 -4.051 6.487 1.00 84.12 98 PRO A CA 1
ATOM 804 C C . PRO A 1 98 ? 8.385 -4.648 7.458 1.00 84.12 98 PRO A C 1
ATOM 806 O O . PRO A 1 98 ? 7.586 -5.503 7.082 1.00 84.12 98 PRO A O 1
ATOM 809 N N . ASN A 1 99 ? 8.366 -4.163 8.703 1.00 86.75 99 ASN A N 1
ATOM 810 C CA . ASN A 1 99 ? 7.434 -4.596 9.742 1.00 86.75 99 ASN A CA 1
ATOM 811 C C . ASN A 1 99 ? 5.997 -4.117 9.519 1.00 86.75 99 ASN A C 1
ATOM 813 O O . ASN A 1 99 ? 5.116 -4.572 10.241 1.00 86.75 99 ASN A O 1
ATOM 817 N N . ARG A 1 100 ? 5.746 -3.204 8.574 1.00 88.12 100 ARG A N 1
ATOM 818 C CA . ARG A 1 100 ? 4.411 -2.683 8.280 1.00 88.12 100 ARG A CA 1
ATOM 819 C C . ARG A 1 100 ? 3.951 -3.223 6.929 1.00 88.12 100 ARG A C 1
ATOM 821 O O . ARG A 1 100 ? 4.325 -2.702 5.884 1.00 88.12 100 ARG A O 1
ATOM 828 N N . VAL A 1 101 ? 3.135 -4.270 6.972 1.00 90.94 101 VAL A N 1
ATOM 829 C CA . VAL A 1 101 ? 2.646 -4.990 5.793 1.00 90.94 101 VAL A CA 1
ATOM 830 C C . VAL A 1 101 ? 1.190 -4.636 5.526 1.00 90.94 101 VAL A C 1
ATOM 832 O O . VAL A 1 101 ? 0.346 -4.680 6.422 1.00 90.94 101 VAL A O 1
ATOM 835 N N . PHE A 1 102 ? 0.888 -4.328 4.273 1.00 91.31 102 PHE A N 1
ATOM 836 C CA . PHE A 1 102 ? -0.458 -4.076 3.779 1.00 91.31 102 PHE A CA 1
ATOM 837 C C . PHE A 1 102 ? -0.844 -5.178 2.811 1.00 91.31 102 PHE A C 1
ATOM 839 O O . PHE A 1 102 ? -0.061 -5.518 1.934 1.00 91.31 102 PHE A O 1
ATOM 846 N N . TYR A 1 103 ? -2.038 -5.740 2.944 1.00 93.50 103 TYR A N 1
ATOM 847 C CA . TYR A 1 103 ? -2.553 -6.671 1.948 1.00 93.50 103 TYR A CA 1
ATOM 848 C C . TYR A 1 103 ? -3.408 -5.883 0.973 1.00 93.50 103 TYR A C 1
ATOM 850 O O . TYR A 1 103 ? -4.520 -5.480 1.305 1.00 93.50 103 TYR A O 1
ATOM 858 N N . CYS A 1 104 ? -2.870 -5.615 -0.214 1.00 93.31 104 CYS A N 1
ATOM 859 C CA . CYS A 1 104 ? -3.513 -4.753 -1.194 1.00 93.31 104 CYS A CA 1
ATOM 860 C C . CYS A 1 104 ? -3.570 -5.372 -2.594 1.00 93.31 104 CYS A C 1
ATOM 862 O O . CYS A 1 104 ? -2.841 -6.306 -2.944 1.00 93.31 104 CYS A O 1
ATOM 864 N N . MET A 1 105 ? -4.490 -4.849 -3.394 1.00 94.19 105 MET A N 1
ATOM 865 C CA . MET A 1 105 ? -4.638 -5.151 -4.812 1.00 94.19 105 MET A CA 1
ATOM 866 C C . MET A 1 105 ? -4.848 -3.849 -5.583 1.00 94.19 105 MET A C 1
ATOM 868 O O . MET A 1 105 ? -5.396 -2.889 -5.036 1.00 94.19 105 MET A O 1
ATOM 872 N N . ALA A 1 106 ? -4.415 -3.817 -6.840 1.00 92.12 106 ALA A N 1
ATOM 873 C CA . ALA A 1 106 ? -4.702 -2.694 -7.720 1.00 92.12 106 ALA A CA 1
ATOM 874 C C . ALA A 1 106 ? -6.218 -2.620 -7.974 1.00 92.12 106 ALA A C 1
ATOM 876 O O . ALA A 1 106 ? -6.832 -3.609 -8.376 1.00 92.12 106 ALA A O 1
ATOM 877 N N . GLU A 1 107 ? -6.823 -1.462 -7.717 1.00 90.50 107 GLU A N 1
ATOM 878 C CA . GLU A 1 107 ? -8.245 -1.202 -7.946 1.00 90.50 107 GLU A CA 1
ATOM 879 C C . GLU A 1 107 ? -8.416 0.054 -8.807 1.00 90.50 107 GLU A C 1
ATOM 881 O O . GLU A 1 107 ? -7.734 1.060 -8.612 1.00 90.50 107 GLU A O 1
ATOM 886 N N . GLY A 1 108 ? -9.373 0.002 -9.734 1.00 84.75 108 GLY A N 1
ATOM 887 C CA . GLY A 1 108 ? -9.701 1.119 -10.614 1.00 84.75 108 GLY A CA 1
ATOM 888 C C . GLY A 1 108 ? -8.760 1.230 -11.810 1.00 84.75 108 GLY A C 1
ATOM 889 O O . GLY A 1 108 ? -8.224 0.231 -12.294 1.00 84.75 108 GLY A O 1
ATOM 890 N N . ASP A 1 109 ? -8.595 2.457 -12.296 1.00 83.25 109 ASP A N 1
ATOM 891 C CA . ASP A 1 109 ? -7.810 2.741 -13.491 1.00 83.25 109 ASP A CA 1
ATOM 892 C C . ASP A 1 109 ? -6.329 2.932 -13.144 1.00 83.25 109 ASP A C 1
ATOM 894 O O . ASP A 1 109 ? -5.962 3.752 -12.302 1.00 83.25 109 ASP A O 1
ATOM 898 N N . SER A 1 110 ? -5.462 2.192 -13.834 1.00 86.44 110 SER A N 1
ATOM 899 C CA . SER A 1 110 ? -4.017 2.422 -13.832 1.00 86.44 110 SER A CA 1
ATOM 900 C C . SER A 1 110 ? -3.632 3.292 -15.024 1.00 86.44 110 SER A C 1
ATOM 902 O O . SER A 1 110 ? -3.946 2.938 -16.165 1.00 86.44 110 SER A O 1
ATOM 904 N N . GLN A 1 111 ? -2.918 4.390 -14.788 1.00 87.94 111 GLN A N 1
ATOM 905 C CA . GLN A 1 111 ? -2.501 5.311 -15.846 1.00 87.94 111 GLN A CA 1
ATOM 906 C C . GLN A 1 111 ? -0.982 5.271 -16.027 1.00 87.94 111 GLN A C 1
ATOM 908 O O . GLN A 1 111 ? -0.230 5.393 -15.062 1.00 87.94 111 GLN A O 1
ATOM 913 N N . LEU A 1 112 ? -0.537 5.095 -17.274 1.00 88.19 112 LEU A N 1
ATOM 914 C CA . LEU A 1 112 ? 0.862 5.233 -17.679 1.00 88.19 112 LEU A CA 1
ATOM 915 C C . LEU A 1 112 ? 1.047 6.609 -18.320 1.00 88.19 112 LEU A C 1
ATOM 917 O O . LEU A 1 112 ? 0.527 6.867 -19.406 1.00 88.19 112 LEU A O 1
ATOM 921 N N . PHE A 1 113 ? 1.839 7.461 -17.684 1.00 86.38 113 PHE A N 1
ATOM 922 C CA . PHE A 1 113 ? 2.244 8.749 -18.228 1.00 86.38 113 PHE A CA 1
ATOM 923 C C . PHE A 1 113 ? 3.616 8.604 -18.869 1.00 86.38 113 PHE A C 1
ATOM 925 O O . PHE A 1 113 ? 4.578 8.237 -18.198 1.00 86.38 113 PHE A O 1
ATOM 932 N N . HIS A 1 114 ? 3.726 8.878 -20.169 1.00 85.56 114 HIS A N 1
ATOM 933 C CA . HIS A 1 114 ? 4.976 8.709 -20.905 1.00 85.56 114 HIS A CA 1
ATOM 934 C C . HIS A 1 114 ? 5.303 9.904 -21.801 1.00 85.56 114 HIS A C 1
ATOM 936 O O . HIS A 1 114 ? 4.421 10.536 -22.376 1.00 85.56 114 HIS A O 1
ATOM 942 N N . ASN A 1 115 ? 6.594 10.163 -22.001 1.00 83.00 115 ASN A N 1
ATOM 943 C CA . ASN A 1 115 ? 7.092 11.246 -22.860 1.00 83.00 115 ASN A CA 1
ATOM 944 C C . ASN A 1 115 ? 7.264 10.844 -24.342 1.00 83.00 115 ASN A C 1
ATOM 946 O O . ASN A 1 115 ? 7.757 11.633 -25.141 1.00 83.00 115 ASN A O 1
ATOM 950 N N . GLY A 1 116 ? 6.907 9.607 -24.712 1.00 77.50 116 GLY A N 1
ATOM 951 C CA . GLY A 1 116 ? 7.086 9.072 -26.071 1.00 77.50 116 GLY A CA 1
ATOM 952 C C . GLY A 1 116 ? 8.491 8.525 -26.363 1.00 77.50 116 GLY A C 1
ATOM 953 O O . GLY A 1 116 ? 8.695 7.899 -27.397 1.00 77.50 116 GLY A O 1
ATOM 954 N N . ILE A 1 117 ? 9.438 8.670 -25.430 1.00 84.19 117 ILE A N 1
ATOM 955 C CA . ILE A 1 117 ? 10.821 8.163 -25.515 1.00 84.19 117 ILE A CA 1
ATOM 956 C C . ILE A 1 117 ? 11.001 6.979 -24.544 1.00 84.19 117 ILE A C 1
ATOM 958 O O . ILE A 1 117 ? 12.063 6.764 -23.971 1.00 84.19 117 ILE A O 1
ATOM 962 N N . LYS A 1 118 ? 9.934 6.192 -24.331 1.00 83.31 118 LYS A N 1
ATOM 963 C CA . LYS A 1 118 ? 9.918 5.021 -23.427 1.00 83.31 118 LYS A CA 1
ATOM 964 C C . LYS A 1 118 ? 10.370 5.327 -21.991 1.00 83.31 118 LYS A C 1
ATOM 966 O O . LYS A 1 118 ? 10.916 4.474 -21.293 1.00 83.31 118 LYS A O 1
ATOM 971 N N . GLN A 1 119 ? 10.118 6.551 -21.547 1.00 84.00 119 GLN A N 1
ATOM 972 C CA . GLN A 1 119 ? 10.305 6.996 -20.175 1.00 84.00 119 GLN A CA 1
ATOM 973 C C . GLN A 1 119 ? 8.975 7.529 -19.660 1.00 84.00 119 GLN A C 1
ATOM 975 O O . GLN A 1 119 ? 8.162 8.066 -20.423 1.00 84.00 119 GLN A O 1
ATOM 980 N N . GLY A 1 120 ? 8.736 7.339 -18.371 1.00 85.19 120 GLY A N 1
ATOM 981 C CA . GLY A 1 120 ? 7.451 7.647 -17.782 1.00 85.19 120 GLY A CA 1
ATOM 982 C C . GLY A 1 120 ? 7.302 7.113 -16.371 1.00 85.19 120 GLY A C 1
ATOM 983 O O . GLY A 1 120 ? 8.190 6.434 -15.849 1.00 85.19 120 GLY A O 1
ATOM 984 N N . TYR A 1 121 ? 6.145 7.410 -15.800 1.00 89.50 121 TYR A N 1
ATOM 985 C CA . TYR A 1 121 ? 5.709 6.910 -14.509 1.00 89.50 121 TYR A CA 1
ATOM 986 C C . TYR A 1 121 ? 4.311 6.312 -14.631 1.00 89.50 121 TYR A C 1
ATOM 988 O O . TYR A 1 121 ? 3.538 6.639 -15.535 1.00 89.50 121 TYR A O 1
ATOM 996 N N . ILE A 1 122 ? 4.006 5.399 -13.725 1.00 90.12 122 ILE A N 1
ATOM 997 C CA . ILE A 1 122 ? 2.719 4.736 -13.620 1.00 90.12 122 ILE A CA 1
ATOM 998 C C . ILE A 1 122 ? 2.121 5.136 -12.282 1.00 90.12 122 ILE A C 1
ATOM 1000 O O . ILE A 1 122 ? 2.799 5.070 -11.258 1.00 90.12 122 ILE A O 1
ATOM 1004 N N . THR A 1 123 ? 0.849 5.511 -12.303 1.00 90.81 123 THR A N 1
ATOM 1005 C CA . THR A 1 123 ? 0.064 5.772 -11.100 1.00 90.81 123 THR A CA 1
ATOM 1006 C C . THR A 1 123 ? -1.030 4.717 -10.995 1.00 90.81 123 THR A C 1
ATOM 1008 O O . THR A 1 123 ? -1.809 4.514 -11.931 1.00 90.81 123 THR A O 1
ATOM 1011 N N . VAL A 1 124 ? -1.063 4.023 -9.859 1.00 91.06 124 VAL A N 1
ATOM 1012 C CA . VAL A 1 124 ? -2.038 2.974 -9.539 1.00 91.06 124 VAL A CA 1
ATOM 1013 C C . VAL A 1 124 ? -2.644 3.262 -8.177 1.00 91.06 124 VAL A C 1
ATOM 1015 O O . VAL A 1 124 ? -1.937 3.615 -7.237 1.00 91.06 124 VAL A O 1
ATOM 1018 N N . THR A 1 125 ? -3.951 3.065 -8.050 1.00 91.94 125 THR A N 1
ATOM 1019 C CA . THR A 1 125 ? -4.612 3.081 -6.746 1.00 91.94 125 THR A CA 1
ATOM 1020 C C . THR A 1 125 ? -4.642 1.665 -6.186 1.00 91.94 125 THR A C 1
ATOM 1022 O O . THR A 1 125 ? -5.152 0.742 -6.819 1.00 91.94 125 THR A O 1
ATOM 1025 N N . MET A 1 126 ? -4.080 1.482 -4.996 1.00 91.31 126 MET A N 1
ATOM 1026 C CA . MET A 1 126 ? -4.074 0.208 -4.289 1.00 91.31 126 MET A CA 1
ATOM 1027 C C . MET A 1 126 ? -5.156 0.235 -3.215 1.00 91.31 126 MET A C 1
ATOM 1029 O O . MET A 1 126 ? -5.171 1.119 -2.355 1.00 91.31 126 MET A O 1
ATOM 1033 N N . ARG A 1 127 ? -6.052 -0.752 -3.243 1.00 92.88 127 ARG A N 1
ATOM 1034 C CA . ARG A 1 127 ? -7.047 -0.980 -2.195 1.00 92.88 127 ARG A CA 1
ATOM 1035 C C . ARG A 1 127 ? -6.578 -2.093 -1.272 1.00 92.88 127 ARG A C 1
ATOM 1037 O O . ARG A 1 127 ? -6.204 -3.169 -1.738 1.00 92.88 127 ARG A O 1
ATOM 1044 N N . CYS A 1 128 ? -6.636 -1.843 0.028 1.00 92.94 128 CYS A N 1
ATOM 1045 C CA . CYS A 1 128 ? -6.371 -2.829 1.065 1.00 92.94 128 CYS A CA 1
ATOM 1046 C C . CYS A 1 128 ? -7.598 -3.699 1.358 1.00 92.94 128 CYS A C 1
ATOM 1048 O O . CYS A 1 128 ? -8.739 -3.321 1.083 1.00 92.94 128 CYS A O 1
ATOM 1050 N N . ASP A 1 129 ? -7.357 -4.857 1.961 1.00 92.81 129 ASP A N 1
ATOM 1051 C CA . ASP A 1 129 ? -8.393 -5.734 2.506 1.00 92.81 129 ASP A CA 1
ATOM 1052 C C . ASP A 1 129 ? -9.043 -5.164 3.777 1.00 92.81 129 ASP A C 1
ATOM 1054 O O . ASP A 1 129 ? -10.226 -5.386 4.037 1.00 92.81 129 ASP A O 1
ATOM 1058 N N . SER A 1 130 ? -8.279 -4.396 4.553 1.00 89.75 130 SER A N 1
ATOM 1059 C CA . SER A 1 130 ? -8.689 -3.837 5.834 1.00 89.75 130 SER A CA 1
ATOM 1060 C C . SER A 1 130 ? -8.226 -2.380 6.004 1.00 89.75 130 SER A C 1
ATOM 1062 O O . SER A 1 130 ? -7.364 -1.892 5.266 1.00 89.75 130 SER A O 1
ATOM 1064 N N . PRO A 1 131 ? -8.788 -1.649 6.982 1.00 89.44 131 PRO A N 1
ATOM 1065 C CA . PRO A 1 131 ? -8.313 -0.315 7.348 1.00 89.44 131 PRO A CA 1
ATOM 1066 C C . PRO A 1 131 ? -6.987 -0.306 8.129 1.00 89.44 131 PRO A C 1
ATOM 1068 O O . PRO A 1 131 ? -6.501 0.769 8.485 1.00 89.44 131 PRO A O 1
ATOM 1071 N N . TYR A 1 132 ? -6.411 -1.471 8.439 1.00 89.38 132 TYR A N 1
ATOM 1072 C CA . TYR A 1 132 ? -5.256 -1.604 9.323 1.00 89.38 132 TYR A CA 1
ATOM 1073 C C . TYR A 1 132 ? -4.022 -2.125 8.578 1.00 89.38 132 TYR A C 1
ATOM 1075 O O . TYR A 1 132 ? -4.117 -2.765 7.535 1.00 89.38 132 TYR A O 1
ATOM 1083 N N . SER A 1 133 ? -2.843 -1.865 9.143 1.00 88.50 133 SER A N 1
ATOM 1084 C CA . SER A 1 133 ? -1.594 -2.504 8.719 1.00 88.50 133 SER A CA 1
ATOM 1085 C C . SER A 1 133 ? -1.237 -3.655 9.648 1.00 88.50 133 SER A C 1
ATOM 1087 O O . SER A 1 133 ? -1.474 -3.581 10.855 1.00 88.50 133 SER A O 1
ATOM 1089 N N . TYR A 1 134 ? -0.599 -4.676 9.097 1.00 89.69 134 TYR A N 1
ATOM 1090 C CA . TYR A 1 134 ? -0.194 -5.873 9.818 1.00 89.69 134 TYR A CA 1
ATOM 1091 C C . TYR A 1 134 ? 1.301 -5.864 10.111 1.00 89.69 134 TYR A C 1
ATOM 1093 O O . TYR A 1 134 ? 2.086 -5.223 9.411 1.00 89.69 134 TYR A O 1
ATOM 1101 N N . THR A 1 135 ? 1.699 -6.621 11.129 1.00 87.56 135 THR A N 1
ATOM 1102 C CA . THR A 1 135 ? 3.096 -7.001 11.322 1.00 87.56 135 THR A CA 1
ATOM 1103 C C . THR A 1 135 ? 3.460 -8.191 10.442 1.00 87.56 135 THR A C 1
ATOM 1105 O O . THR A 1 135 ? 2.592 -8.950 9.996 1.00 87.56 135 THR A O 1
ATOM 1108 N N . GLN A 1 136 ? 4.756 -8.380 10.189 1.00 81.00 136 GLN A N 1
ATOM 1109 C CA . GLN A 1 136 ? 5.224 -9.598 9.533 1.00 81.00 136 GLN A CA 1
ATOM 1110 C C . GLN A 1 136 ? 4.841 -10.838 10.352 1.00 81.00 136 GLN A C 1
ATOM 1112 O O . GLN A 1 136 ? 4.790 -10.810 11.585 1.00 81.00 136 GLN A O 1
ATOM 1117 N N . LYS A 1 137 ? 4.561 -11.942 9.653 1.00 76.50 137 LYS A N 1
ATOM 1118 C CA . LYS A 1 137 ? 4.269 -13.222 10.298 1.00 76.50 137 LYS A CA 1
ATOM 1119 C C . LYS A 1 137 ? 5.548 -13.748 10.948 1.00 76.50 137 LYS A C 1
ATOM 1121 O O . LYS A 1 137 ? 6.450 -14.198 10.251 1.00 76.50 137 LYS A O 1
ATOM 1126 N N . THR A 1 138 ? 5.596 -13.733 12.275 1.00 72.69 138 THR A N 1
ATOM 1127 C CA . THR A 1 138 ? 6.679 -14.356 13.041 1.00 72.69 138 THR A CA 1
ATOM 1128 C C . THR A 1 138 ? 6.231 -15.731 13.512 1.00 72.69 138 THR A C 1
ATOM 1130 O O . THR A 1 138 ? 5.347 -15.841 14.361 1.00 72.69 138 THR A O 1
ATOM 1133 N N . LEU A 1 139 ? 6.851 -16.786 12.985 1.00 76.62 139 LEU A N 1
ATOM 1134 C CA . LEU A 1 139 ? 6.742 -18.122 13.563 1.00 76.62 139 LEU A CA 1
ATOM 1135 C C . LEU A 1 139 ? 7.755 -18.227 14.704 1.00 76.62 139 LEU A C 1
ATOM 1137 O O . LEU A 1 139 ? 8.952 -18.036 14.502 1.00 76.62 139 LEU A O 1
ATOM 1141 N N . LYS A 1 140 ? 7.265 -18.489 15.916 1.00 75.19 140 LYS A N 1
ATOM 1142 C CA . LYS A 1 140 ? 8.108 -18.880 17.046 1.00 75.19 140 LYS A CA 1
ATOM 1143 C C . LYS A 1 140 ? 7.965 -20.378 17.238 1.00 75.19 140 LYS A C 1
ATOM 1145 O O . LYS A 1 140 ? 6.996 -20.839 17.837 1.00 75.19 140 LYS A O 1
ATOM 1150 N N . GLU A 1 141 ? 8.922 -21.112 16.700 1.00 72.88 141 GLU A N 1
ATOM 1151 C CA . GLU A 1 141 ? 9.127 -22.512 17.049 1.00 72.88 141 GLU A CA 1
ATOM 1152 C C . GLU A 1 141 ? 9.759 -22.546 18.450 1.00 72.88 141 GLU A C 1
ATOM 1154 O O . GLU A 1 141 ? 10.550 -21.669 18.801 1.00 72.88 141 GLU A O 1
ATOM 1159 N N . ASP A 1 142 ? 9.322 -23.476 19.296 1.00 68.44 142 ASP A N 1
ATOM 1160 C CA . ASP A 1 142 ? 9.733 -23.590 20.702 1.00 68.44 142 ASP A CA 1
ATOM 1161 C C . ASP A 1 142 ? 9.370 -22.392 21.595 1.00 68.44 142 ASP A C 1
ATOM 1163 O O . ASP A 1 142 ? 10.218 -21.797 22.271 1.00 68.44 142 ASP A O 1
ATOM 1167 N N . MET A 1 143 ? 8.073 -22.068 21.681 1.00 68.19 143 MET A N 1
ATOM 1168 C CA . MET A 1 143 ? 7.570 -21.251 22.789 1.00 68.19 143 MET A CA 1
ATOM 1169 C C . MET A 1 143 ? 7.828 -21.973 24.116 1.00 68.19 143 MET A C 1
ATOM 1171 O O . MET A 1 143 ? 7.024 -22.778 24.585 1.00 68.19 143 MET A O 1
ATOM 1175 N N . LYS A 1 144 ? 8.976 -21.684 24.732 1.00 68.12 144 LYS A N 1
ATOM 1176 C CA . LYS A 1 144 ? 9.268 -22.090 26.101 1.00 68.12 144 LYS A CA 1
ATOM 1177 C C . LYS A 1 144 ? 8.258 -21.381 26.988 1.00 68.12 144 LYS A C 1
ATOM 1179 O O . LYS A 1 144 ? 8.290 -20.159 27.113 1.00 68.12 144 LYS A O 1
ATOM 1184 N N . PHE A 1 145 ? 7.355 -22.147 27.587 1.00 65.50 145 PHE A N 1
ATOM 1185 C CA . PHE A 1 145 ? 6.623 -21.666 28.745 1.00 65.50 145 PHE A CA 1
ATOM 1186 C C . PHE A 1 145 ? 7.676 -21.272 29.774 1.00 65.50 145 PHE A C 1
ATOM 1188 O O . PHE A 1 145 ? 8.445 -22.129 30.215 1.00 65.50 145 PHE A O 1
ATOM 1195 N N . ASP A 1 146 ? 7.761 -19.979 30.089 1.00 62.00 146 ASP A N 1
ATOM 1196 C CA . ASP A 1 146 ? 8.565 -19.525 31.212 1.00 62.00 146 ASP A CA 1
ATOM 1197 C C . ASP A 1 146 ? 7.982 -20.209 32.442 1.00 62.00 146 ASP A C 1
ATOM 1199 O O . ASP A 1 146 ? 6.870 -19.912 32.887 1.00 62.00 146 ASP A O 1
ATOM 1203 N N . SER A 1 147 ? 8.675 -21.246 32.899 1.00 57.41 147 SER A N 1
ATOM 1204 C CA . SER A 1 147 ? 8.238 -22.064 34.006 1.00 57.41 147 SER A CA 1
ATOM 1205 C C . SER A 1 147 ? 8.455 -21.281 35.295 1.00 57.41 147 SER A C 1
ATOM 1207 O O . SER A 1 147 ? 9.259 -21.671 36.142 1.00 57.41 147 SER A O 1
ATOM 1209 N N . THR A 1 148 ? 7.662 -20.234 35.515 1.00 53.88 148 THR A N 1
ATOM 1210 C CA . THR A 1 148 ? 7.119 -20.035 36.853 1.00 53.88 148 THR A CA 1
ATOM 1211 C C . THR A 1 148 ? 6.208 -21.230 37.080 1.00 53.88 148 THR A C 1
ATOM 1213 O O . THR A 1 148 ? 5.039 -21.254 36.708 1.00 53.88 148 THR A O 1
ATOM 1216 N N . LYS A 1 149 ? 6.808 -22.323 37.560 1.00 51.75 149 LYS A N 1
ATOM 1217 C CA . LYS A 1 149 ? 6.101 -23.560 37.863 1.00 51.75 149 LYS A CA 1
ATOM 1218 C C . LYS A 1 149 ? 4.889 -23.216 38.733 1.00 51.75 149 LYS A C 1
ATOM 1220 O O . LYS A 1 149 ? 5.016 -23.115 39.948 1.00 51.75 149 LYS A O 1
ATOM 1225 N N . LEU A 1 150 ? 3.689 -23.211 38.159 1.00 52.19 150 LEU A N 1
ATOM 1226 C CA . LEU A 1 150 ? 2.486 -23.647 38.872 1.00 52.19 150 LEU A CA 1
ATOM 1227 C C . LEU A 1 150 ? 2.512 -25.180 38.948 1.00 52.19 150 LEU A C 1
ATOM 1229 O O . LEU A 1 150 ? 1.575 -25.882 38.595 1.00 52.19 150 LEU A O 1
ATOM 1233 N N . THR A 1 151 ? 3.647 -25.716 39.379 1.00 46.94 151 THR A N 1
ATOM 1234 C CA . THR A 1 151 ? 3.823 -27.114 39.723 1.00 46.94 151 THR A CA 1
ATOM 1235 C C . THR A 1 151 ? 4.248 -27.074 41.170 1.00 46.94 151 THR A C 1
ATOM 1237 O O . THR A 1 151 ? 5.432 -26.996 41.495 1.00 46.94 151 THR A O 1
ATOM 1240 N N . LYS A 1 152 ? 3.256 -27.082 42.061 1.00 49.56 152 LYS A N 1
ATOM 1241 C CA . LYS A 1 152 ? 3.478 -27.525 43.431 1.00 49.56 152 LYS A CA 1
ATOM 1242 C C . LYS A 1 152 ? 3.785 -29.016 43.313 1.00 49.56 152 LYS A C 1
ATOM 1244 O O . LYS A 1 152 ? 2.890 -29.851 43.367 1.00 49.56 152 LYS A O 1
ATOM 1249 N N . THR A 1 153 ? 5.034 -29.336 42.981 1.00 45.34 153 THR A N 1
ATOM 1250 C CA . THR A 1 153 ? 5.525 -30.707 42.934 1.00 45.34 153 THR A CA 1
ATOM 1251 C C . THR A 1 153 ? 5.269 -31.273 44.323 1.00 45.34 153 THR A C 1
ATOM 1253 O O . THR A 1 153 ? 5.897 -30.839 45.286 1.00 45.34 153 THR A O 1
ATOM 1256 N N . GLY A 1 154 ? 4.315 -32.195 44.448 1.00 49.41 154 GLY A N 1
ATOM 1257 C CA . GLY A 1 154 ? 4.056 -32.945 45.678 1.00 49.41 154 GLY A CA 1
ATOM 1258 C C . GLY A 1 154 ? 5.185 -33.932 45.981 1.00 49.41 154 GLY A C 1
ATOM 1259 O O . GLY A 1 154 ? 4.925 -35.109 46.178 1.00 49.41 154 GLY A O 1
ATOM 1260 N N . ALA A 1 155 ? 6.439 -33.480 45.930 1.00 49.06 155 ALA A N 1
ATOM 1261 C CA . ALA A 1 155 ? 7.618 -34.260 46.292 1.00 49.06 155 ALA A CA 1
ATOM 1262 C C . ALA A 1 155 ? 8.061 -33.993 47.736 1.00 49.06 155 ALA A C 1
ATOM 1264 O O . ALA A 1 155 ? 8.867 -34.743 48.275 1.00 49.06 155 ALA A O 1
ATOM 1265 N N . GLU A 1 156 ? 7.508 -32.971 48.389 1.00 47.97 156 GLU A N 1
ATOM 1266 C CA . GLU A 1 156 ? 7.800 -32.681 49.786 1.00 47.97 156 GLU A CA 1
ATOM 1267 C C . GLU A 1 156 ? 6.557 -32.948 50.637 1.00 47.97 156 GLU A C 1
ATOM 1269 O O . GLU A 1 156 ? 5.638 -32.133 50.728 1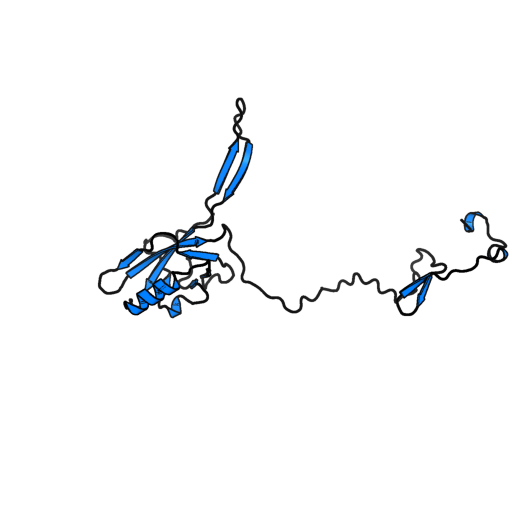.00 47.97 156 GLU A O 1
ATOM 1274 N N . ASN A 1 157 ? 6.544 -34.116 51.287 1.00 50.22 157 ASN A N 1
ATOM 1275 C CA . ASN A 1 157 ? 5.655 -34.454 52.404 1.00 50.22 157 ASN A CA 1
ATOM 1276 C C . ASN A 1 157 ? 5.994 -33.620 53.656 1.00 50.22 157 ASN A C 1
ATOM 1278 O O . ASN A 1 157 ? 6.139 -34.154 54.752 1.00 50.22 157 ASN A O 1
ATOM 1282 N N . THR A 1 158 ? 6.163 -32.309 53.526 1.00 49.19 158 THR A N 1
ATOM 1283 C CA . THR A 1 158 ? 6.516 -31.448 54.656 1.00 49.19 158 THR A CA 1
ATOM 1284 C C . THR A 1 158 ? 5.690 -30.177 54.629 1.00 49.19 158 THR A C 1
ATOM 1286 O O . THR A 1 158 ? 6.173 -29.090 54.331 1.00 49.19 158 THR A O 1
ATOM 1289 N N . PHE A 1 159 ? 4.434 -30.296 55.062 1.00 51.69 159 PHE A N 1
ATOM 1290 C CA . PHE A 1 159 ? 3.740 -29.187 55.721 1.00 51.69 159 PHE A CA 1
ATOM 1291 C C . PHE A 1 159 ? 4.327 -29.000 57.133 1.00 51.69 159 PHE A C 1
ATOM 1293 O O . PHE A 1 159 ? 3.642 -29.143 58.137 1.00 51.69 159 PHE A O 1
ATOM 1300 N N . ASN A 1 160 ? 5.624 -28.688 57.217 1.00 52.19 160 ASN A N 1
ATOM 1301 C CA . ASN A 1 160 ? 6.289 -28.323 58.474 1.00 52.19 160 ASN A CA 1
ATOM 1302 C C . ASN A 1 160 ? 6.103 -26.832 58.814 1.00 52.19 160 ASN A C 1
ATOM 1304 O O . ASN A 1 160 ? 6.671 -26.342 59.783 1.00 52.19 160 ASN A O 1
ATOM 1308 N N . SER A 1 161 ? 5.296 -26.094 58.044 1.00 50.75 161 SER A N 1
ATOM 1309 C CA . SER A 1 161 ? 5.047 -24.659 58.233 1.00 50.75 161 SER A CA 1
ATOM 1310 C C . SER A 1 161 ? 3.913 -24.335 59.220 1.00 50.75 161 SER A C 1
ATOM 1312 O O . SER A 1 161 ? 3.388 -23.226 59.208 1.00 50.75 161 SER A O 1
ATOM 1314 N N . GLY A 1 162 ? 3.512 -25.278 60.080 1.00 51.53 162 GLY A N 1
ATOM 1315 C CA . GLY A 1 162 ? 2.561 -25.015 61.171 1.00 51.53 162 GLY A CA 1
ATOM 1316 C C . GLY A 1 162 ? 1.097 -24.805 60.754 1.00 51.53 162 GLY A C 1
ATOM 1317 O O . GLY A 1 162 ? 0.279 -24.452 61.596 1.00 51.53 162 GLY A O 1
ATOM 1318 N N . MET A 1 163 ? 0.736 -25.049 59.489 1.00 48.28 163 MET A N 1
ATOM 1319 C CA . MET A 1 163 ? -0.632 -24.890 58.964 1.00 48.28 163 MET A CA 1
ATOM 1320 C C . MET A 1 163 ? -1.307 -26.236 58.643 1.00 48.28 163 MET A C 1
ATOM 1322 O O . MET A 1 163 ? -1.734 -26.486 57.516 1.00 48.28 163 MET A O 1
ATOM 1326 N N . GLY A 1 164 ? -1.433 -27.097 59.655 1.00 55.00 164 GLY A N 1
ATOM 1327 C CA . GLY A 1 164 ? -2.279 -28.297 59.604 1.00 55.00 164 GLY A CA 1
ATOM 1328 C C . GLY A 1 164 ? -1.538 -29.623 59.403 1.00 55.00 164 GLY A C 1
ATOM 1329 O O . GLY A 1 164 ? -0.380 -29.664 58.997 1.00 55.00 164 GLY A O 1
ATOM 1330 N N . SER A 1 165 ? -2.229 -30.722 59.724 1.00 57.41 165 SER A N 1
ATOM 1331 C CA . SER A 1 165 ? -1.725 -32.097 59.601 1.00 57.41 165 SER A CA 1
ATOM 1332 C C . SER A 1 165 ? -2.510 -32.867 58.537 1.00 57.41 165 SER A C 1
ATOM 1334 O O . SER A 1 165 ? -3.722 -32.694 58.412 1.00 57.41 165 SER A O 1
ATOM 1336 N N . MET A 1 166 ? -1.834 -33.719 57.759 1.00 57.34 166 MET A N 1
ATOM 1337 C CA . MET A 1 166 ? -2.515 -34.657 56.863 1.00 57.34 166 MET A CA 1
ATOM 1338 C C . MET A 1 166 ? -2.914 -35.904 57.645 1.00 57.34 166 MET A C 1
ATOM 1340 O O . MET A 1 166 ? -2.058 -36.592 58.199 1.00 57.34 166 MET A O 1
ATOM 1344 N N . GLN A 1 167 ? -4.204 -36.232 57.654 1.00 61.59 167 GLN A N 1
ATOM 1345 C CA . GLN A 1 167 ? -4.687 -37.512 58.162 1.00 61.59 167 GLN A CA 1
ATOM 1346 C C . GLN A 1 167 ? -5.186 -38.364 56.995 1.00 61.59 167 GLN A C 1
ATOM 1348 O O . GLN A 1 167 ? -5.991 -37.907 56.190 1.00 61.59 167 GLN A O 1
ATOM 1353 N N . ASN A 1 168 ? -4.719 -39.613 56.919 1.00 62.72 168 ASN A N 1
ATOM 1354 C CA . ASN A 1 168 ? -5.163 -40.629 55.953 1.00 62.72 168 ASN A CA 1
ATOM 1355 C C . ASN A 1 168 ? -4.861 -40.343 54.464 1.00 62.72 168 ASN A C 1
ATOM 1357 O O . ASN A 1 168 ? -5.476 -40.962 53.595 1.00 62.72 168 ASN A O 1
ATOM 1361 N N . ILE A 1 169 ? -3.910 -39.457 54.156 1.00 65.81 169 ILE A N 1
ATOM 1362 C CA . ILE A 1 169 ? -3.456 -39.179 52.783 1.00 65.81 169 ILE A CA 1
ATOM 1363 C C . ILE A 1 169 ? -2.006 -39.651 52.641 1.00 65.81 169 ILE A C 1
ATOM 1365 O O . ILE A 1 169 ? -1.151 -39.259 53.430 1.00 65.81 169 ILE A O 1
ATOM 1369 N N . GLU A 1 170 ? -1.735 -40.488 51.640 1.00 65.56 170 GLU A N 1
ATOM 1370 C CA . GLU A 1 170 ? -0.393 -40.968 51.285 1.00 65.56 170 GLU A CA 1
ATOM 1371 C C . GLU A 1 170 ? -0.139 -40.716 49.787 1.00 65.56 170 GLU A C 1
ATOM 1373 O O . GLU A 1 170 ? -1.057 -40.777 48.965 1.00 65.56 170 GLU A O 1
ATOM 1378 N N . ILE A 1 171 ? 1.111 -40.436 49.413 1.00 63.38 171 ILE A N 1
ATOM 1379 C CA . ILE A 1 171 ? 1.522 -40.311 48.007 1.00 63.38 171 ILE A CA 1
ATOM 1380 C C . ILE A 1 171 ? 2.166 -41.634 47.594 1.00 63.38 171 ILE A C 1
ATOM 1382 O O . ILE A 1 171 ? 3.242 -41.974 48.081 1.00 63.38 171 ILE A O 1
ATOM 1386 N N . ILE A 1 172 ? 1.517 -42.378 46.697 1.00 63.22 172 ILE A N 1
ATOM 1387 C CA . ILE A 1 172 ? 2.019 -43.658 46.178 1.00 63.22 172 ILE A CA 1
ATOM 1388 C C . ILE A 1 172 ? 2.267 -43.484 44.680 1.00 63.22 172 ILE A C 1
ATOM 1390 O O . ILE A 1 172 ? 1.360 -43.115 43.938 1.00 63.22 172 ILE A O 1
ATOM 1394 N N . ASN A 1 173 ? 3.500 -43.731 44.226 1.00 54.94 173 ASN A N 1
ATOM 1395 C CA . ASN A 1 173 ? 3.901 -43.634 42.813 1.00 54.94 173 ASN A CA 1
ATOM 1396 C C . ASN A 1 173 ? 3.511 -42.304 42.132 1.00 54.94 173 ASN A C 1
ATOM 1398 O O . ASN A 1 173 ? 3.114 -42.284 40.971 1.00 54.94 173 ASN A O 1
ATOM 1402 N N . GLY A 1 174 ? 3.601 -41.187 42.862 1.00 60.75 174 GLY A N 1
ATOM 1403 C CA . GLY A 1 174 ? 3.306 -39.851 42.330 1.00 60.75 174 GLY A CA 1
ATOM 1404 C C . GLY A 1 174 ? 1.816 -39.499 42.225 1.00 60.75 174 GLY A C 1
ATOM 1405 O O . GLY A 1 174 ? 1.497 -38.398 41.786 1.00 60.75 174 GLY A O 1
ATOM 1406 N N . ALA A 1 175 ? 0.910 -40.379 42.662 1.00 58.44 175 ALA A N 1
ATOM 1407 C CA . ALA A 1 175 ? -0.515 -40.089 42.795 1.00 58.44 175 ALA A CA 1
ATOM 1408 C C . ALA A 1 175 ? -0.903 -39.945 44.277 1.00 58.44 175 ALA A C 1
ATOM 1410 O O . ALA A 1 175 ? -0.461 -40.724 45.125 1.00 58.44 175 ALA A O 1
ATOM 1411 N N . MET A 1 176 ? -1.741 -38.953 44.601 1.00 64.50 176 MET A N 1
ATOM 1412 C CA . MET A 1 176 ? -2.333 -38.837 45.939 1.00 64.50 176 MET A CA 1
ATOM 1413 C C . MET A 1 176 ? -3.422 -39.896 46.114 1.00 64.50 176 MET A C 1
ATOM 1415 O O . MET A 1 176 ? -4.400 -39.913 45.367 1.00 64.50 176 MET A O 1
ATOM 1419 N N . GLY A 1 177 ? -3.260 -40.757 47.115 1.00 65.31 177 GLY A N 1
ATOM 1420 C CA . GLY A 1 177 ? -4.249 -41.748 47.519 1.00 65.31 177 GLY A CA 1
ATOM 1421 C C . GLY A 1 177 ? -4.780 -41.456 48.920 1.00 65.31 177 GLY A C 1
ATOM 1422 O O . GLY A 1 177 ? -4.019 -41.150 49.837 1.00 65.31 177 GLY A O 1
ATOM 1423 N N . VAL A 1 178 ? -6.096 -41.578 49.105 1.00 68.31 178 VAL A N 1
ATOM 1424 C CA . VAL A 1 178 ? -6.717 -41.548 50.437 1.00 68.31 178 VAL A CA 1
ATOM 1425 C C . VAL A 1 178 ? -6.800 -42.978 50.953 1.00 68.31 178 VAL A C 1
ATOM 1427 O O . VAL A 1 178 ? -7.467 -43.826 50.357 1.00 68.31 178 VAL A O 1
ATOM 1430 N N . ARG A 1 179 ? -6.132 -43.267 52.070 1.00 66.31 179 ARG A N 1
ATOM 1431 C CA . ARG A 1 179 ? -6.168 -44.592 52.688 1.00 66.31 179 ARG A CA 1
ATOM 1432 C C . ARG A 1 179 ? -7.352 -44.671 53.644 1.00 66.31 179 ARG A C 1
ATOM 1434 O O . ARG A 1 179 ? -7.455 -43.905 54.597 1.00 66.31 179 ARG A O 1
ATOM 1441 N N . ARG A 1 180 ? -8.262 -45.622 53.429 1.00 59.31 180 ARG A N 1
ATOM 1442 C CA . ARG A 1 180 ? -9.396 -45.833 54.340 1.00 59.31 180 ARG A CA 1
ATOM 1443 C C . ARG A 1 180 ? -8.889 -46.468 55.639 1.00 59.31 180 ARG A C 1
ATOM 1445 O O . ARG A 1 180 ? -8.592 -47.659 55.667 1.00 59.31 180 ARG A O 1
ATOM 1452 N N . LYS A 1 181 ? -8.771 -45.682 56.711 1.00 63.84 181 LYS A N 1
ATOM 1453 C CA . LYS A 1 181 ? -8.448 -46.185 58.053 1.00 63.84 181 LYS A CA 1
ATOM 1454 C C . LYS A 1 181 ? -9.744 -46.585 58.762 1.00 63.84 181 LYS A C 1
ATOM 1456 O O . LYS A 1 181 ? -10.662 -45.777 58.858 1.00 63.84 181 LYS A O 1
ATOM 1461 N N . ALA A 1 182 ? -9.835 -47.828 59.234 1.00 62.09 182 ALA A N 1
ATOM 1462 C CA . ALA A 1 182 ? -10.933 -48.247 60.101 1.00 62.09 182 ALA A CA 1
ATOM 1463 C C . ALA A 1 182 ? -10.745 -47.588 61.476 1.00 62.09 182 ALA A C 1
ATOM 1465 O O . ALA A 1 182 ? -9.746 -47.830 62.159 1.00 62.09 182 ALA A O 1
ATOM 1466 N N . THR A 1 183 ? -11.664 -46.702 61.843 1.00 65.25 183 THR A N 1
ATOM 1467 C CA . THR A 1 183 ? -11.671 -46.022 63.136 1.00 65.25 183 THR A CA 1
ATOM 1468 C C . THR A 1 183 ? -12.233 -46.966 64.192 1.00 65.25 183 THR A C 1
ATOM 1470 O O . THR A 1 183 ? -13.420 -47.277 64.208 1.00 65.25 183 THR A O 1
ATOM 1473 N N . ASN A 1 184 ? -11.363 -47.448 65.077 1.00 73.69 184 ASN A N 1
ATOM 1474 C CA . ASN A 1 184 ? -11.767 -48.248 66.231 1.00 73.69 184 ASN A CA 1
ATOM 1475 C C . ASN A 1 184 ? -11.892 -47.331 67.452 1.00 73.69 184 ASN A C 1
ATOM 1477 O O . ASN A 1 184 ? -11.038 -46.472 67.661 1.00 73.69 184 ASN A O 1
ATOM 1481 N N . TRP A 1 185 ? -12.906 -47.552 68.294 1.00 63.47 185 TRP A N 1
ATOM 1482 C CA . TRP A 1 185 ? -13.185 -46.734 69.488 1.00 63.47 185 TRP A CA 1
ATOM 1483 C C . TRP A 1 185 ? -12.002 -46.594 70.456 1.00 63.47 185 TRP A C 1
ATOM 1485 O O . TRP A 1 185 ? -11.883 -45.589 71.151 1.00 63.47 185 TRP A O 1
ATOM 1495 N N . THR A 1 186 ? -11.080 -47.558 70.458 1.00 72.69 186 THR A N 1
ATOM 1496 C CA . THR A 1 186 ? -9.854 -47.519 71.265 1.00 72.69 186 THR A CA 1
ATOM 1497 C C . THR A 1 186 ? -8.907 -46.379 70.885 1.00 72.69 186 THR A C 1
ATOM 1499 O O . THR A 1 186 ? -8.113 -45.960 71.718 1.00 72.69 186 THR A O 1
ATOM 1502 N N . GLN A 1 187 ? -8.995 -45.846 69.662 1.00 66.75 187 GLN A N 1
ATOM 1503 C CA . GLN A 1 187 ? -8.148 -44.745 69.187 1.00 66.75 187 GLN A CA 1
ATOM 1504 C C . GLN A 1 187 ? -8.577 -43.375 69.735 1.00 66.75 187 GLN A C 1
ATOM 1506 O O . GLN A 1 187 ? -7.794 -42.433 69.675 1.00 66.75 187 GLN A O 1
ATOM 1511 N N . TYR A 1 188 ? -9.786 -43.279 70.292 1.00 69.44 188 TYR A N 1
ATOM 1512 C CA . TYR A 1 188 ? -10.346 -42.053 70.870 1.00 69.44 188 TYR A CA 1
ATOM 1513 C C . TYR A 1 188 ? -10.357 -42.067 72.404 1.00 69.44 188 TYR A C 1
ATOM 1515 O O . TYR A 1 188 ? -10.855 -41.139 73.041 1.00 69.44 188 TYR A O 1
ATOM 1523 N N . ALA A 1 189 ? -9.815 -43.121 73.022 1.00 68.50 189 ALA A N 1
ATOM 1524 C CA . ALA A 1 189 ? -9.757 -43.238 74.470 1.00 68.50 189 ALA A CA 1
ATOM 1525 C C . ALA A 1 189 ? -8.872 -42.125 75.063 1.00 68.50 189 ALA A C 1
ATOM 1527 O O . ALA A 1 189 ? -7.680 -42.047 74.777 1.00 68.50 189 ALA A O 1
ATOM 1528 N N . GLY A 1 190 ? -9.467 -41.264 75.894 1.00 71.44 190 GLY A N 1
ATOM 1529 C CA . GLY A 1 190 ? -8.776 -40.158 76.568 1.00 71.44 190 GLY A CA 1
ATOM 1530 C C . GLY A 1 190 ? -8.787 -38.818 75.824 1.00 71.44 190 GLY A C 1
ATOM 1531 O O . GLY A 1 190 ? -8.282 -37.839 76.369 1.00 71.44 190 GLY A O 1
ATOM 1532 N N . GLN A 1 191 ? -9.380 -38.739 74.628 1.00 75.75 191 GLN A N 1
ATOM 1533 C CA . GLN A 1 191 ? -9.572 -37.473 73.913 1.00 75.75 191 GLN A CA 1
ATOM 1534 C C . GLN A 1 191 ? -10.889 -36.802 74.325 1.00 75.75 191 GLN A C 1
ATOM 1536 O O . GLN A 1 191 ? -11.876 -37.478 74.627 1.00 75.75 191 GLN A O 1
ATOM 1541 N N . LYS A 1 192 ? -10.918 -35.464 74.359 1.00 71.12 192 LYS A N 1
ATOM 1542 C CA . LYS A 1 192 ? -12.166 -34.725 74.591 1.00 71.12 192 LYS A CA 1
ATOM 1543 C C . LYS A 1 192 ? -13.001 -34.753 73.316 1.00 71.12 192 LYS A C 1
ATOM 1545 O O . LYS A 1 192 ? -12.461 -34.729 72.218 1.00 71.12 192 LYS A O 1
ATOM 1550 N N . TRP A 1 193 ? -14.326 -34.749 73.455 1.00 62.09 193 TRP A N 1
ATOM 1551 C CA . TRP A 1 193 ? -15.245 -34.751 72.308 1.00 62.09 193 TRP A CA 1
ATOM 1552 C C . TRP A 1 193 ? -15.001 -33.566 71.354 1.00 62.09 193 TRP A C 1
ATOM 1554 O O . TRP A 1 193 ? -15.167 -33.704 70.147 1.00 62.09 193 TRP A O 1
ATOM 1564 N N . SER A 1 194 ? -14.542 -32.426 71.888 1.00 69.94 194 SER A N 1
ATOM 1565 C CA . SER A 1 194 ? -14.134 -31.244 71.115 1.00 69.94 194 SER A CA 1
ATOM 1566 C C . SER A 1 194 ? -12.991 -31.495 70.136 1.00 69.94 194 SER A C 1
ATOM 1568 O O . SER A 1 194 ? -12.839 -30.727 69.197 1.00 69.94 194 SER A O 1
ATOM 1570 N N . ASP A 1 195 ? -12.196 -32.538 70.366 1.00 61.88 195 ASP A N 1
ATOM 1571 C CA . ASP A 1 195 ? -10.977 -32.822 69.609 1.00 61.88 195 ASP A CA 1
ATOM 1572 C C . ASP A 1 195 ? -11.216 -33.916 68.546 1.00 61.88 195 ASP A C 1
ATOM 1574 O O . ASP A 1 195 ? -10.311 -34.253 67.786 1.00 61.88 195 ASP A O 1
ATOM 1578 N N . ILE A 1 196 ? -12.429 -34.490 68.514 1.00 63.81 196 ILE A N 1
ATOM 1579 C CA . ILE A 1 196 ? -12.846 -35.583 67.618 1.00 63.81 196 ILE A CA 1
ATOM 1580 C C . ILE A 1 196 ? -13.749 -35.066 66.475 1.00 63.81 196 ILE A C 1
ATOM 1582 O O . ILE A 1 196 ? -13.903 -35.761 65.468 1.00 63.81 196 ILE A O 1
ATOM 1586 N N . ILE A 1 197 ? -14.336 -33.867 66.619 1.00 49.53 197 ILE A N 1
ATOM 1587 C CA . ILE A 1 197 ? -15.197 -33.201 65.618 1.00 49.53 197 ILE A CA 1
ATOM 1588 C C . ILE A 1 197 ? -14.387 -32.239 64.753 1.00 49.53 197 ILE A C 1
ATOM 1590 O O . ILE A 1 197 ? -13.637 -31.423 65.329 1.00 49.53 197 ILE A O 1
#

InterPro domains:
  IPR046688 DUF6558, N-terminal domain [PF20195] (4-130)

Foldseek 3Di:
DQPFQWKDKQNRICVVLQKGWDDPDPDDDDWDPFFDKDWDWADDPPDPDTHTDDIDTFFDKTKTKMWHNVFDDPVSVVVVVVRLQDPFFIWMDGPVCLQWIFRWHFDDDKDWDDPVPRTTMIMTMITTPHRGTHGDDDDDDDPPPPPPPPCPQPPDPDPVVPDDDDDQWDQDPSDIDRHDDDDDPVVCPPPDPVVVD